Protein AF-A0A1V9F2X3-F1 (afdb_monomer)

Sequence (283 aa):
MKTINHPGWCCEPLRLTPGETQNLHSVLEDFFQTYTLQDVRETLWQWVTKAVLSSNSHPNDDHERNNNLYLYEKLVALVEAAWIMRQGIGQSTKQESQKPVKPINALAAAVLKIPFTKPPRLIERTTSAPIEVIKEVFDQLTLCDLTEDLLPNWLQVALINTQSPYSNGNGRKVLCEFYELLITYVSKLYIMEKSQQFANPSSLFTDFFQQCPIDYVRRELADFLEAGVGYNGAYPNGFTPWQAWMTYNHVLCLIEASYQLYSNQHMQAVTIRLYSPKKHDFV

pLDDT: mean 86.27, std 16.01, range [34.22, 98.56]

Foldseek 3Di:
DDDPPDVPPPDDDPPDDPVCVVPVLVVLVVVCVVPPLVRVLVVLVVVLCCQLPVPPPPPPPVVSNVVSVVVSVVVNVVNVVSVVVNVVVPPPDDDDDDDDDDDPPPPPPPPPPPDPDDPDDLLNCLQPPLLVSLVVLCVVDPLCCLQVPLLVLLLVLLQPQCPAPLVDPVSNVVLVVLSVLLNVLNVVSVVCSVVVVLVPCAVSLVVSCVVAPPVNVVVSLVSSLCSRLVRPDDRPPPDYNVSSVVSSSSSSSNSSSSVSSNVVVVVVVVVCVVPVPDPPPPD

Nearest PDB structures (foldseek):
  4twv-assembly1_A  TM=3.853E-01  e=4.109E+00  Equus caballus
  8j9i-assembly1_E6  TM=2.208E-01  e=3.424E+00  Euglena gracilis
  6ch2-assembly2_E  TM=1.980E-01  e=1.980E+00  Salmonella enterica subsp. enterica serovar Typhimurium str. LT2

Secondary structure (DSSP, 8-state):
------TTTTSS-SS--HHHHH-HHHHHHHHHHHS-HHHHHHHHHHHHHHHHH-TTS-TT-HHHHHHHHHHHHHHHHHHHHHHHHHHHTTSS--PPP--------SSTT-------PPPPPHHHHTTT-HHHHHHHHHHHS-HHIIIIIIHHHHHHHHHH-TTSTT-SHHHHHHHHHHHHHHHHHHHHHHHHHHTT-TTS-HHHHHHHHHHS-HHHHHHHHHHHHHHHHS--SPPGGG--HHHHHHHHHHHHHHHHHHHHHHHHHHHHHHHHHHHS-------

Organism: NCBI:txid354355

Solvent-accessible surface area (backbone atoms only — not comparable to full-atom values): 16903 Å² total; per-residue (Å²): 133,86,79,86,85,57,93,73,66,86,82,57,77,87,85,58,49,78,68,42,69,76,36,56,63,61,53,52,50,55,51,55,72,75,38,49,75,65,55,51,50,51,50,52,48,55,49,43,50,47,64,64,65,40,85,80,52,68,98,78,51,64,64,60,42,50,51,46,52,54,50,48,54,54,50,52,53,49,53,52,50,51,54,52,55,61,58,63,70,73,69,84,78,75,88,75,85,91,72,98,72,77,89,84,83,76,74,86,79,68,74,72,80,73,71,93,70,78,80,82,53,64,66,75,34,16,81,83,40,23,70,59,40,45,51,53,46,53,74,76,42,50,68,61,53,45,66,73,45,50,50,53,47,39,51,52,42,23,66,68,19,74,86,22,86,32,51,49,78,66,36,41,51,53,50,52,56,49,48,57,52,48,56,55,47,54,53,51,51,50,54,37,57,77,67,66,46,76,87,70,48,58,63,69,45,48,60,48,47,72,76,44,42,67,74,53,51,55,48,52,52,48,48,48,39,48,11,28,52,71,45,9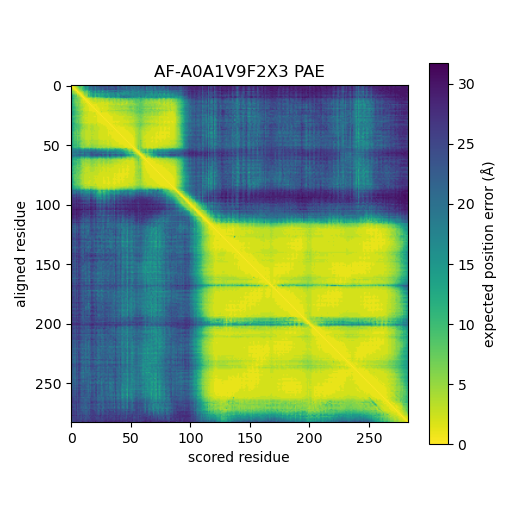0,69,88,58,62,95,78,51,48,48,64,53,33,53,51,54,45,53,49,52,50,34,44,52,48,10,49,48,44,55,45,51,54,52,54,54,50,55,53,50,52,64,74,68,53,74,78,79,76,82,83,126

Radius of gyration: 27.59 Å; Cα contacts (8 Å, |Δi|>4): 177; chains: 1; bounding box: 76×61×81 Å

Structure (mmCIF, N/CA/C/O backbone):
data_AF-A0A1V9F2X3-F1
#
_entry.id   AF-A0A1V9F2X3-F1
#
loop_
_atom_site.group_PDB
_atom_site.id
_atom_site.type_symbol
_atom_site.label_atom_id
_atom_site.label_alt_id
_atom_site.label_comp_id
_atom_site.label_asym_id
_atom_site.label_entity_id
_atom_site.label_seq_id
_atom_site.pdbx_PDB_ins_code
_atom_site.Cartn_x
_atom_site.Cartn_y
_atom_site.Cartn_z
_atom_site.occupanc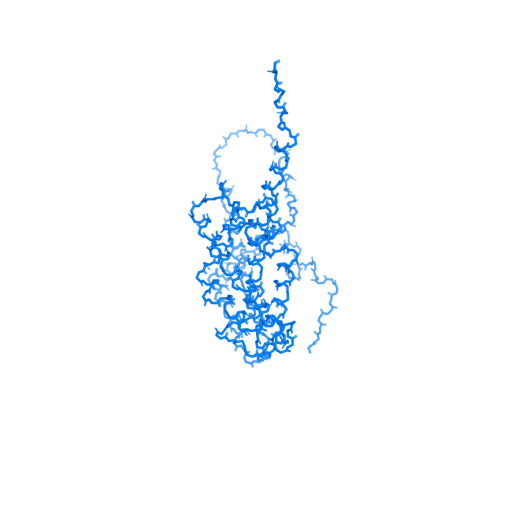y
_atom_site.B_iso_or_equiv
_atom_site.auth_seq_id
_atom_site.auth_comp_id
_atom_site.auth_asym_id
_atom_site.auth_atom_id
_atom_site.pdbx_PDB_model_num
ATOM 1 N N . MET A 1 1 ? 19.075 -32.239 11.152 1.00 36.09 1 MET A N 1
ATOM 2 C CA . MET A 1 1 ? 18.187 -31.583 12.135 1.00 36.09 1 MET A CA 1
ATOM 3 C C . MET A 1 1 ? 16.877 -32.364 12.135 1.00 36.09 1 MET A C 1
ATOM 5 O O . MET A 1 1 ? 16.270 -32.466 11.079 1.00 36.09 1 MET A O 1
ATOM 9 N N . LYS A 1 2 ? 16.514 -33.054 13.226 1.00 34.22 2 LYS A N 1
ATOM 10 C CA . LYS A 1 2 ? 15.247 -33.807 13.290 1.00 34.22 2 LYS A CA 1
ATOM 11 C C . LYS A 1 2 ? 14.107 -32.790 13.370 1.00 34.22 2 LYS A C 1
ATOM 13 O O . LYS A 1 2 ? 14.078 -32.009 14.316 1.00 34.22 2 LYS A O 1
ATOM 18 N N . THR A 1 3 ? 13.210 -32.777 12.391 1.00 37.94 3 THR A N 1
ATOM 19 C CA . THR A 1 3 ? 11.959 -32.022 12.476 1.00 37.94 3 THR A CA 1
ATOM 20 C C . THR A 1 3 ? 11.133 -32.608 13.616 1.00 37.94 3 THR A C 1
ATOM 22 O O . THR A 1 3 ? 10.863 -33.810 13.656 1.00 37.94 3 THR A O 1
ATOM 25 N N . ILE A 1 4 ? 10.798 -31.780 14.603 1.00 47.91 4 ILE A N 1
ATOM 26 C CA . ILE A 1 4 ? 9.978 -32.206 15.733 1.00 47.91 4 ILE A CA 1
ATOM 27 C C . ILE A 1 4 ? 8.520 -32.228 15.263 1.00 47.91 4 ILE A C 1
ATOM 29 O O . ILE A 1 4 ? 7.778 -31.269 15.440 1.00 47.91 4 ILE A O 1
ATOM 33 N N . ASN A 1 5 ? 8.115 -33.322 14.618 1.00 47.00 5 ASN A N 1
ATOM 34 C CA . ASN A 1 5 ? 6.725 -33.570 14.237 1.00 47.00 5 ASN A CA 1
ATOM 35 C C . ASN A 1 5 ? 5.970 -34.193 15.425 1.00 47.00 5 ASN A C 1
ATOM 37 O O . ASN A 1 5 ? 5.694 -35.392 15.423 1.00 47.00 5 ASN A O 1
ATOM 41 N N . HIS A 1 6 ? 5.658 -33.397 16.455 1.00 57.16 6 HIS A N 1
ATOM 42 C CA . HIS A 1 6 ? 4.740 -33.805 17.525 1.00 57.16 6 HIS A CA 1
ATOM 43 C C . HIS A 1 6 ? 3.362 -33.149 17.324 1.00 57.16 6 HIS A C 1
ATOM 45 O O . HIS A 1 6 ? 3.206 -31.964 17.616 1.00 57.16 6 HIS A O 1
ATOM 51 N N . PRO A 1 7 ? 2.341 -33.897 16.861 1.00 55.19 7 PRO A N 1
ATOM 52 C CA . PRO A 1 7 ? 1.041 -33.336 16.474 1.00 55.19 7 PRO A CA 1
ATOM 53 C C . PRO A 1 7 ? 0.221 -32.739 17.635 1.00 55.19 7 PRO A C 1
ATOM 55 O O . PRO A 1 7 ? -0.757 -32.046 17.383 1.00 55.19 7 PRO A O 1
ATOM 58 N N . GLY A 1 8 ? 0.610 -32.972 18.895 1.00 57.47 8 GLY A N 1
ATOM 59 C CA . GLY A 1 8 ? -0.060 -32.413 20.079 1.00 57.47 8 GLY A CA 1
ATOM 60 C C . GLY A 1 8 ? 0.564 -31.131 20.645 1.00 57.47 8 GLY A C 1
ATOM 61 O O . GLY A 1 8 ? -0.006 -30.532 21.547 1.00 57.47 8 GLY A O 1
ATOM 62 N N . TRP A 1 9 ? 1.727 -30.689 20.153 1.00 61.44 9 TRP A N 1
ATOM 63 C CA . TRP A 1 9 ? 2.461 -29.557 20.752 1.00 61.44 9 TRP A CA 1
ATOM 64 C C . TRP A 1 9 ? 1.943 -28.179 20.336 1.00 61.44 9 TRP A C 1
ATOM 66 O O . TRP A 1 9 ? 2.407 -27.163 20.844 1.00 61.44 9 TRP A O 1
ATOM 76 N N . CYS A 1 10 ? 0.989 -28.122 19.411 1.00 57.00 10 CYS A N 1
ATOM 77 C CA . CYS A 1 10 ? 0.540 -26.863 18.830 1.00 57.00 10 CYS A CA 1
ATOM 78 C C . CYS A 1 10 ? -0.440 -26.084 19.722 1.00 57.00 10 CYS A C 1
ATOM 80 O O . CYS A 1 10 ? -0.734 -24.933 19.406 1.00 57.00 10 CYS A O 1
ATOM 82 N N . CYS A 1 11 ? -0.982 -26.689 20.788 1.00 65.38 11 CYS A N 1
ATOM 83 C CA . CYS A 1 11 ? -2.151 -26.128 21.476 1.00 65.38 11 CYS A CA 1
ATOM 84 C C . CYS A 1 11 ? -2.095 -26.123 23.012 1.00 65.38 11 CYS A C 1
ATOM 86 O O . CYS A 1 11 ? -3.015 -25.577 23.617 1.00 65.38 11 CYS A O 1
ATOM 88 N N . GLU A 1 12 ? -1.057 -26.672 23.653 1.00 77.38 12 GLU A N 1
ATOM 89 C CA . GLU A 1 12 ? -0.979 -26.748 25.121 1.00 77.38 12 GLU A CA 1
ATOM 90 C C . GLU A 1 12 ? 0.345 -26.186 25.678 1.00 77.38 12 GLU A C 1
ATOM 92 O O . GLU A 1 12 ? 1.397 -26.352 25.050 1.00 77.38 12 GLU A O 1
ATOM 97 N N . PRO A 1 13 ? 0.330 -25.522 26.855 1.00 78.88 13 PRO A N 1
ATOM 98 C CA . PRO A 1 13 ? 1.547 -25.080 27.529 1.00 78.88 13 PRO A CA 1
ATOM 99 C C . PRO A 1 13 ? 2.455 -26.269 27.864 1.00 78.88 13 PRO A C 1
ATOM 101 O O . PRO A 1 13 ? 2.094 -27.139 28.646 1.00 78.88 13 PRO A O 1
ATOM 104 N N . LEU A 1 14 ? 3.665 -26.292 27.301 1.00 84.12 14 LEU A N 1
ATOM 105 C CA . LEU A 1 14 ? 4.591 -27.419 27.487 1.00 84.12 14 LEU A CA 1
ATOM 106 C C . LEU A 1 14 ? 5.355 -27.380 28.817 1.00 84.12 14 LEU A C 1
ATOM 108 O O . LEU A 1 14 ? 5.816 -28.414 29.292 1.00 84.12 14 LEU A O 1
ATOM 112 N N . ARG A 1 15 ? 5.569 -26.183 29.376 1.00 86.06 15 ARG A N 1
ATOM 113 C CA . ARG A 1 15 ? 6.451 -25.970 30.539 1.00 86.06 15 ARG A CA 1
ATOM 114 C C . ARG A 1 15 ? 5.720 -25.601 31.821 1.00 86.06 15 ARG A C 1
ATOM 116 O O . ARG A 1 15 ? 6.348 -25.618 32.869 1.00 86.06 15 ARG A O 1
ATOM 123 N N . LEU A 1 16 ? 4.435 -25.264 31.732 1.00 87.94 16 LEU A N 1
ATOM 124 C CA . LEU A 1 16 ? 3.650 -24.907 32.905 1.00 87.94 16 LEU A CA 1
ATOM 125 C C . LEU A 1 16 ? 3.063 -26.167 33.524 1.00 87.94 16 LEU A C 1
ATOM 127 O O . LEU A 1 16 ? 2.452 -26.992 32.846 1.00 87.94 16 LEU A O 1
ATOM 131 N N . THR A 1 17 ? 3.224 -26.299 34.830 1.00 90.31 17 THR A N 1
ATOM 132 C CA . THR A 1 17 ? 2.536 -27.314 35.617 1.00 90.31 17 THR A CA 1
ATOM 133 C C . THR A 1 17 ? 1.031 -27.010 35.692 1.00 90.31 17 THR A C 1
ATOM 135 O O . THR A 1 17 ? 0.595 -25.867 35.490 1.00 90.31 17 THR A O 1
ATOM 138 N N . PRO A 1 18 ? 0.188 -28.003 36.034 1.00 89.19 18 PRO A N 1
ATOM 139 C CA . PRO A 1 18 ? -1.240 -27.765 36.240 1.00 89.19 18 PRO A CA 1
ATOM 140 C C . PRO A 1 18 ? -1.534 -26.690 37.300 1.00 89.19 18 PRO A C 1
ATOM 142 O O . PRO A 1 18 ? -2.483 -25.926 37.144 1.00 89.19 18 PRO A O 1
ATOM 145 N N . GLY A 1 19 ? -0.706 -26.592 38.349 1.00 88.81 19 GLY A N 1
ATOM 146 C CA . GLY A 1 19 ? -0.832 -25.556 39.382 1.00 88.81 19 GLY A CA 1
ATOM 147 C C . GLY A 1 19 ? -0.512 -24.153 38.860 1.00 88.81 19 GLY A C 1
ATOM 148 O O . GLY A 1 19 ? -1.253 -23.211 39.122 1.00 88.81 19 GLY A O 1
ATOM 149 N N . GLU A 1 20 ? 0.537 -24.017 38.051 1.00 88.50 20 GLU A N 1
ATOM 150 C CA . GLU A 1 20 ? 0.908 -22.750 37.403 1.00 88.50 20 GLU A CA 1
ATOM 151 C C . GLU A 1 20 ? -0.118 -22.304 36.360 1.00 88.50 20 GLU A C 1
ATOM 153 O O . GLU A 1 20 ? -0.387 -21.116 36.216 1.00 88.50 20 GLU A O 1
ATOM 158 N N . THR A 1 21 ? -0.760 -23.253 35.678 1.00 87.94 21 THR A N 1
ATOM 159 C CA . THR A 1 21 ? -1.851 -22.957 34.737 1.00 87.94 21 THR A CA 1
ATOM 160 C C . THR A 1 21 ? -3.073 -22.372 35.458 1.00 87.94 21 THR A C 1
ATOM 162 O O . THR A 1 21 ? -3.793 -21.551 34.893 1.00 87.94 21 THR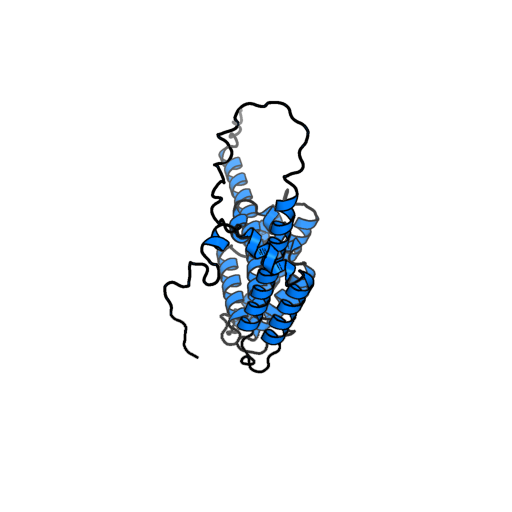 A O 1
ATOM 165 N N . GLN A 1 22 ? -3.296 -22.754 36.721 1.00 90.31 22 GLN A N 1
ATOM 166 C CA . GLN A 1 22 ? -4.345 -22.186 37.576 1.00 90.31 22 GLN A CA 1
ATOM 167 C C . GLN A 1 22 ? -3.938 -20.849 38.213 1.00 90.31 22 GLN A C 1
ATOM 169 O O . GLN A 1 22 ? -4.809 -20.058 38.572 1.00 90.31 22 GLN A O 1
ATOM 174 N N . ASN A 1 23 ? -2.635 -20.580 38.334 1.00 88.56 23 ASN A N 1
ATOM 175 C CA . ASN A 1 23 ? -2.094 -19.356 38.915 1.00 88.56 23 ASN A CA 1
ATOM 176 C C . ASN A 1 23 ? -0.987 -18.755 38.034 1.00 88.56 23 ASN A C 1
ATOM 178 O O . ASN A 1 23 ? 0.189 -18.741 38.391 1.00 88.56 23 ASN A O 1
ATOM 182 N N . LEU A 1 24 ? -1.373 -18.204 36.881 1.00 91.25 24 LEU A N 1
ATOM 183 C CA . LEU A 1 24 ? -0.426 -17.566 35.957 1.00 91.25 24 LEU A CA 1
ATOM 184 C C . LEU A 1 24 ? 0.328 -16.393 36.605 1.00 91.25 24 LEU A C 1
ATOM 186 O O . LEU A 1 24 ? 1.451 -16.090 36.212 1.00 91.25 24 LEU A O 1
ATOM 190 N N . HIS A 1 25 ? -0.258 -15.752 37.622 1.00 90.12 25 HIS A N 1
ATOM 191 C CA . HIS A 1 25 ? 0.389 -14.655 38.336 1.00 90.12 25 HIS A CA 1
ATOM 192 C C . HIS A 1 25 ? 1.668 -15.107 39.044 1.00 90.12 25 HIS A C 1
ATOM 194 O O . HIS A 1 25 ? 2.668 -14.402 38.966 1.00 90.12 25 HIS A O 1
ATOM 200 N N . SER A 1 26 ? 1.676 -16.273 39.705 1.00 91.31 26 SER A N 1
ATOM 201 C CA . SER A 1 26 ? 2.897 -16.746 40.371 1.00 91.31 26 SER A CA 1
ATOM 202 C C . SER A 1 26 ? 4.028 -17.013 39.381 1.00 91.31 26 SER A C 1
ATOM 204 O O . SER A 1 26 ? 5.180 -16.783 39.722 1.00 91.31 26 SER A O 1
ATOM 206 N N . VAL A 1 27 ? 3.703 -17.423 38.150 1.00 94.12 27 VAL A N 1
ATOM 207 C CA . VAL A 1 27 ? 4.688 -17.608 37.070 1.00 94.12 27 VAL A CA 1
ATOM 208 C C . VAL A 1 27 ? 5.290 -16.270 36.643 1.00 94.12 27 VAL A C 1
ATOM 210 O O . VAL A 1 27 ? 6.501 -16.159 36.474 1.00 94.12 27 VAL A O 1
ATOM 213 N N . LEU A 1 28 ? 4.455 -15.239 36.475 1.00 94.19 28 LEU A N 1
ATOM 214 C CA . LEU A 1 28 ? 4.931 -13.897 36.131 1.00 94.19 28 LEU A CA 1
ATOM 215 C C . LEU A 1 28 ? 5.754 -13.277 37.266 1.00 94.19 28 LEU A C 1
ATOM 217 O O . LEU A 1 28 ? 6.756 -12.618 36.999 1.00 94.19 28 LEU A O 1
ATOM 221 N N . GLU A 1 29 ? 5.345 -13.491 38.517 1.00 93.12 29 GLU A N 1
ATOM 222 C CA . GLU A 1 29 ? 6.069 -13.013 39.695 1.00 93.12 29 GLU A CA 1
ATOM 223 C C . GLU A 1 29 ? 7.454 -13.655 39.785 1.00 93.12 29 GLU A C 1
ATOM 225 O O . GLU A 1 29 ? 8.442 -12.933 39.873 1.00 93.12 29 GLU A O 1
ATOM 230 N N . ASP A 1 30 ? 7.532 -14.983 39.668 1.00 94.06 30 ASP A N 1
ATOM 231 C CA . ASP A 1 30 ? 8.790 -15.737 39.672 1.00 94.06 30 ASP A CA 1
ATOM 232 C C . ASP A 1 30 ? 9.722 -15.304 38.525 1.00 94.06 30 ASP A C 1
ATOM 234 O O . ASP A 1 30 ? 10.897 -14.978 38.734 1.00 94.06 30 ASP A O 1
ATOM 238 N N . PHE A 1 31 ? 9.174 -15.182 37.310 1.00 95.25 31 PHE A N 1
ATOM 239 C CA . PHE A 1 31 ? 9.928 -14.740 36.139 1.00 95.25 31 PHE A CA 1
ATOM 240 C C . PHE A 1 31 ? 10.514 -13.335 36.328 1.00 95.25 31 PHE A C 1
ATOM 242 O O . PHE A 1 31 ? 11.716 -13.139 36.146 1.00 95.25 31 PHE A O 1
ATOM 249 N N . PHE A 1 32 ? 9.691 -12.358 36.727 1.00 94.38 32 PHE A N 1
ATOM 250 C CA . PHE A 1 32 ? 10.137 -10.972 36.891 1.00 94.38 32 PHE A CA 1
ATOM 251 C C . PHE A 1 32 ? 10.793 -10.672 38.252 1.00 94.38 32 PHE A C 1
ATOM 253 O O . PHE A 1 32 ? 11.207 -9.534 38.498 1.00 94.38 32 PHE A O 1
ATOM 260 N N . GLN A 1 33 ? 10.866 -11.650 39.155 1.00 94.19 33 GLN A N 1
ATOM 261 C CA . GLN A 1 33 ? 11.765 -11.638 40.308 1.00 94.19 33 GLN A CA 1
ATOM 262 C C . GLN A 1 33 ? 13.180 -12.056 39.890 1.00 94.19 33 GLN A C 1
ATOM 264 O O . GLN A 1 33 ? 14.157 -11.532 40.423 1.00 94.19 33 GLN A O 1
ATOM 269 N N . THR A 1 34 ? 13.281 -12.964 38.917 1.00 94.50 34 THR A N 1
ATOM 270 C CA . THR A 1 34 ? 14.554 -13.463 38.383 1.00 94.50 34 THR A CA 1
ATOM 271 C C . THR A 1 34 ? 15.156 -12.521 37.337 1.00 94.50 34 THR A C 1
ATOM 273 O O . THR A 1 34 ? 16.367 -12.312 37.329 1.00 94.50 34 THR A O 1
ATOM 276 N N . TYR A 1 35 ? 14.326 -11.927 36.475 1.00 93.44 35 TYR A N 1
ATOM 277 C CA . TYR A 1 35 ? 14.759 -11.035 35.398 1.00 93.44 35 TYR A CA 1
ATOM 278 C C . TYR A 1 35 ? 14.036 -9.693 35.473 1.00 93.44 35 TYR A C 1
ATOM 280 O O . TYR A 1 35 ? 12.805 -9.638 35.483 1.00 93.44 35 TYR A O 1
ATOM 288 N N . THR A 1 36 ? 14.774 -8.582 35.460 1.00 94.62 36 THR A N 1
ATOM 289 C CA . THR A 1 36 ? 14.124 -7.277 35.306 1.00 94.62 36 THR A CA 1
ATOM 290 C C . THR A 1 36 ? 13.611 -7.108 33.875 1.00 94.62 36 THR A C 1
ATOM 292 O O . THR A 1 36 ? 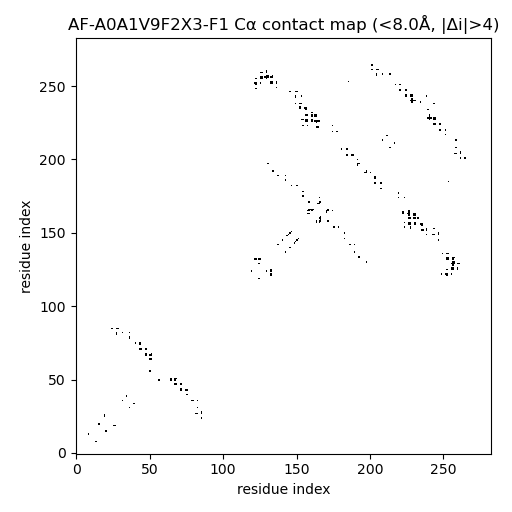14.106 -7.736 32.938 1.00 94.62 36 THR A O 1
ATOM 295 N N . LEU A 1 37 ? 12.633 -6.218 33.666 1.00 93.38 37 LEU A N 1
ATOM 296 C CA . LEU A 1 37 ? 12.145 -5.910 32.314 1.00 93.38 37 LEU A CA 1
ATOM 297 C C . LEU A 1 37 ? 13.287 -5.455 31.384 1.00 93.38 37 LEU A C 1
ATOM 299 O O . LEU A 1 37 ? 13.291 -5.787 30.200 1.00 93.38 37 LEU A O 1
ATOM 303 N N . GLN A 1 38 ? 14.268 -4.733 31.932 1.00 94.88 38 GLN A N 1
ATOM 304 C CA . GLN A 1 38 ? 15.446 -4.291 31.192 1.00 94.88 38 GLN A CA 1
ATOM 305 C C . GLN A 1 38 ? 16.329 -5.472 30.768 1.00 94.88 38 GLN A C 1
ATOM 307 O O . GLN A 1 38 ? 16.729 -5.530 29.608 1.00 94.88 38 GLN A O 1
ATOM 312 N N . ASP A 1 39 ? 16.575 -6.435 31.663 1.00 93.81 39 ASP A N 1
ATOM 313 C CA . ASP A 1 39 ? 17.393 -7.620 31.360 1.00 93.81 39 ASP A CA 1
ATOM 314 C C . ASP A 1 39 ? 16.770 -8.466 30.247 1.00 93.81 39 ASP A C 1
ATOM 316 O O . ASP A 1 39 ? 17.471 -8.964 29.362 1.00 93.81 39 ASP A O 1
ATOM 320 N N . VAL A 1 40 ? 15.440 -8.610 30.257 1.00 95.12 40 VAL A N 1
ATOM 321 C CA . VAL A 1 40 ? 14.723 -9.366 29.222 1.00 95.12 40 VAL A CA 1
ATOM 322 C C . VAL A 1 40 ? 14.808 -8.657 27.871 1.00 95.12 40 VAL A C 1
ATOM 324 O O . VAL A 1 40 ? 15.084 -9.315 26.868 1.00 95.12 40 VAL A O 1
ATOM 327 N N . ARG A 1 41 ? 14.633 -7.328 27.826 1.00 93.81 41 ARG A N 1
ATOM 328 C CA . ARG A 1 41 ? 14.794 -6.541 26.588 1.00 93.81 41 ARG A CA 1
ATOM 329 C C . ARG A 1 41 ? 16.204 -6.672 26.020 1.00 93.81 41 ARG A C 1
ATOM 331 O O . ARG A 1 41 ? 16.347 -6.964 24.837 1.00 93.81 41 ARG A O 1
ATOM 338 N N . GLU A 1 42 ? 17.225 -6.523 26.862 1.00 93.56 42 GLU A N 1
ATOM 339 C CA . GLU A 1 42 ? 18.627 -6.676 26.460 1.00 93.56 42 GLU A CA 1
ATOM 340 C C . GLU A 1 42 ? 18.900 -8.092 25.934 1.00 93.56 42 GLU A C 1
ATOM 342 O O . GLU A 1 42 ? 19.510 -8.268 24.882 1.00 93.56 42 GLU A O 1
ATOM 347 N N . THR A 1 43 ? 18.372 -9.118 26.605 1.00 95.56 43 THR A N 1
ATOM 348 C CA . THR A 1 43 ? 18.522 -10.515 26.173 1.00 95.56 43 THR A CA 1
ATOM 349 C C . THR A 1 43 ? 17.856 -10.769 24.816 1.00 95.56 43 THR A C 1
ATOM 351 O O . THR A 1 43 ? 18.463 -11.387 23.937 1.00 95.56 43 THR A O 1
ATOM 354 N N . LEU A 1 44 ? 16.626 -10.282 24.612 1.00 95.25 44 LEU A N 1
ATOM 355 C CA . LEU A 1 44 ? 15.919 -10.393 23.332 1.00 95.25 44 LEU A CA 1
ATOM 356 C C . LEU A 1 44 ? 16.645 -9.624 22.220 1.00 95.25 44 LEU A C 1
ATOM 358 O O . LEU A 1 44 ? 16.752 -10.127 21.100 1.00 95.25 44 LEU A O 1
ATOM 362 N N . TRP A 1 45 ? 17.191 -8.447 22.534 1.00 94.12 45 TRP A N 1
ATOM 363 C CA . TRP A 1 45 ? 17.977 -7.648 21.598 1.00 94.12 45 TRP A CA 1
ATOM 364 C C . TRP A 1 45 ? 19.266 -8.362 21.179 1.00 94.12 45 TRP A C 1
ATOM 366 O O . TRP A 1 45 ? 19.571 -8.473 19.989 1.00 94.12 45 TRP A O 1
ATOM 376 N N . GLN A 1 46 ? 20.007 -8.921 22.136 1.00 93.06 46 GLN A N 1
ATOM 377 C CA . GLN A 1 46 ? 21.201 -9.715 21.849 1.00 93.06 46 GLN A CA 1
ATOM 378 C C . GLN A 1 46 ? 20.871 -10.955 21.014 1.00 93.06 46 GLN A C 1
ATOM 380 O O . GLN A 1 46 ? 21.650 -11.330 20.135 1.00 93.06 46 GLN A O 1
ATOM 385 N N . TRP A 1 47 ? 19.721 -11.586 21.266 1.00 94.44 47 TRP A N 1
ATOM 386 C CA . TRP A 1 47 ? 19.253 -12.725 20.484 1.00 94.44 47 TRP A CA 1
ATOM 387 C C . TRP A 1 47 ? 18.956 -12.339 19.032 1.00 94.44 47 TRP A C 1
ATOM 389 O O . TRP A 1 47 ? 19.529 -12.952 18.129 1.00 94.44 47 TRP A O 1
ATOM 399 N N . VAL A 1 48 ? 18.145 -11.302 18.790 1.00 93.75 48 VAL A N 1
ATOM 400 C CA . VAL A 1 48 ? 17.814 -10.878 17.417 1.00 93.75 48 VAL A CA 1
ATOM 401 C C . VAL A 1 48 ? 19.042 -10.344 16.685 1.00 93.75 48 VAL A C 1
ATOM 403 O O . VAL A 1 48 ? 19.247 -10.672 15.521 1.00 93.75 48 VAL A O 1
ATOM 406 N N . THR A 1 49 ? 19.925 -9.623 17.378 1.00 89.75 49 THR A N 1
ATOM 407 C CA . THR A 1 49 ? 21.192 -9.144 16.813 1.00 89.75 49 THR A CA 1
ATOM 408 C C . THR A 1 49 ? 22.045 -10.315 16.340 1.00 89.75 49 THR A C 1
ATOM 410 O O . THR A 1 49 ? 22.535 -10.306 15.216 1.00 89.75 49 THR A O 1
ATOM 413 N N . LYS A 1 50 ? 22.184 -11.372 17.149 1.00 89.81 50 LYS A N 1
ATOM 414 C CA . LYS A 1 50 ? 22.902 -12.584 16.732 1.00 89.81 50 LYS A CA 1
ATOM 415 C C . LYS A 1 50 ? 22.195 -13.302 15.588 1.00 89.81 50 LYS A C 1
ATOM 417 O O . LYS A 1 50 ? 22.875 -13.721 14.662 1.00 89.81 50 LYS A O 1
ATOM 422 N N . ALA A 1 51 ? 20.870 -13.434 15.626 1.00 87.06 51 ALA A N 1
ATOM 423 C CA . ALA A 1 51 ? 20.113 -14.080 14.556 1.00 87.06 51 ALA A CA 1
ATOM 424 C C . ALA A 1 51 ? 20.311 -13.352 13.214 1.00 87.06 51 ALA A C 1
ATOM 426 O O . ALA A 1 51 ? 20.649 -13.984 12.218 1.00 87.06 51 ALA A O 1
ATOM 427 N N . VAL A 1 52 ? 20.205 -12.021 13.215 1.00 85.44 52 VAL A N 1
ATOM 428 C CA . VAL A 1 52 ? 20.307 -11.172 12.018 1.00 85.44 52 VAL A CA 1
ATOM 429 C C . VAL A 1 52 ? 21.749 -10.995 11.529 1.00 85.44 52 VAL A C 1
ATOM 431 O O . VAL A 1 52 ? 21.954 -10.855 10.325 1.00 85.44 52 VAL A O 1
ATOM 434 N N . LEU A 1 53 ? 22.743 -10.985 12.429 1.00 81.50 53 LEU A N 1
ATOM 435 C CA . LEU A 1 53 ? 24.162 -10.797 12.083 1.00 81.50 53 LEU A CA 1
ATOM 436 C C . LEU A 1 53 ? 24.941 -12.105 11.906 1.00 81.50 53 LEU A C 1
ATOM 438 O O . LEU A 1 53 ? 26.089 -12.068 11.460 1.00 81.50 53 LEU A O 1
ATOM 442 N N . SER A 1 54 ? 24.378 -13.258 12.275 1.00 79.62 54 SER A N 1
ATOM 443 C CA . SER A 1 54 ? 25.089 -14.529 12.143 1.00 79.62 54 SER A CA 1
ATOM 444 C C . SER A 1 54 ? 25.350 -14.851 10.671 1.00 79.62 54 SER A C 1
ATOM 446 O O . SER A 1 54 ? 24.449 -15.202 9.914 1.00 79.62 54 SER A O 1
ATOM 448 N N . SER A 1 55 ? 26.626 -14.799 10.285 1.00 56.75 55 SER A 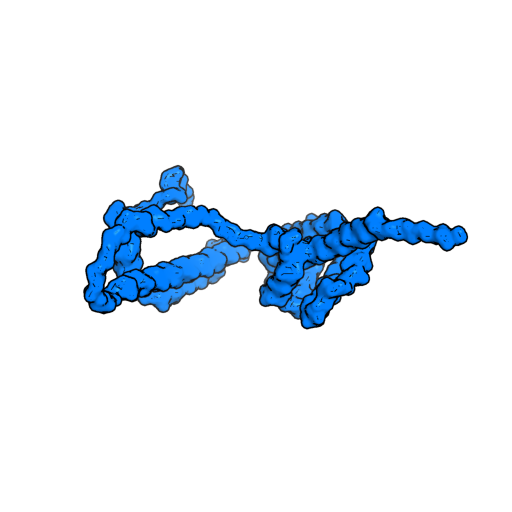N 1
ATOM 449 C CA . SER A 1 55 ? 27.138 -15.090 8.935 1.00 56.75 55 SER A CA 1
ATOM 450 C C . SER A 1 55 ? 26.907 -16.536 8.461 1.00 56.75 55 SER A C 1
ATOM 452 O O . SER A 1 55 ? 27.315 -16.893 7.362 1.00 56.75 55 SER A O 1
ATOM 454 N N . ASN A 1 56 ? 26.292 -17.368 9.309 1.00 61.47 56 ASN A N 1
ATOM 455 C CA . ASN A 1 56 ? 25.968 -18.771 9.050 1.00 61.47 56 ASN A CA 1
ATOM 456 C C . ASN A 1 56 ? 24.500 -18.981 8.639 1.00 61.47 56 ASN A C 1
ATOM 458 O O . ASN A 1 56 ? 24.156 -20.074 8.189 1.00 61.47 56 ASN A O 1
ATOM 462 N N . SER A 1 57 ? 23.637 -17.969 8.799 1.00 54.94 57 SER A N 1
ATOM 463 C CA . SER A 1 57 ? 22.379 -17.920 8.049 1.00 54.94 57 SER A CA 1
ATOM 464 C C . SER A 1 57 ? 22.754 -17.751 6.579 1.00 54.94 57 SER A C 1
ATOM 466 O O . SER A 1 57 ? 23.725 -17.057 6.267 1.00 54.94 57 SER A O 1
ATOM 468 N N . HIS A 1 58 ? 22.099 -18.479 5.674 1.00 55.25 58 HIS A N 1
ATOM 469 C CA . HIS A 1 58 ? 22.460 -18.397 4.261 1.00 55.25 58 HIS A CA 1
ATOM 470 C C . HIS A 1 58 ? 22.428 -16.916 3.854 1.00 55.25 58 HIS A C 1
ATOM 472 O O . HIS A 1 58 ? 21.420 -16.267 4.128 1.00 55.25 58 HIS A O 1
ATOM 478 N N . PRO A 1 59 ? 23.488 -16.370 3.228 1.00 53.53 59 PRO A N 1
ATOM 479 C CA . PRO A 1 59 ? 23.650 -14.927 3.010 1.00 53.53 59 PRO A CA 1
ATOM 480 C C . PRO A 1 59 ? 22.563 -14.262 2.140 1.00 53.53 59 PRO A C 1
ATOM 482 O O . PRO A 1 59 ? 22.684 -13.083 1.837 1.00 53.53 59 PRO A O 1
ATOM 485 N N . ASN A 1 60 ? 21.508 -14.993 1.766 1.00 55.62 60 ASN A N 1
ATOM 486 C CA . ASN A 1 60 ? 20.428 -14.577 0.880 1.00 55.62 60 ASN A CA 1
ATOM 487 C C . ASN A 1 60 ? 19.009 -14.725 1.466 1.00 55.62 60 ASN A C 1
ATOM 489 O O . ASN A 1 60 ? 18.060 -14.481 0.726 1.00 55.62 60 ASN A O 1
ATOM 493 N N . ASP A 1 61 ? 18.808 -15.129 2.728 1.00 71.81 61 ASP A N 1
ATOM 494 C CA . ASP A 1 61 ? 17.440 -15.214 3.278 1.00 71.81 61 ASP A CA 1
ATOM 495 C C . ASP A 1 61 ? 17.036 -13.938 4.039 1.00 71.81 61 ASP A C 1
ATOM 497 O O . ASP A 1 61 ? 16.904 -13.899 5.265 1.00 71.81 61 ASP A O 1
ATOM 501 N N . ASP A 1 62 ? 16.835 -12.851 3.288 1.00 73.81 62 ASP A N 1
ATOM 502 C CA . ASP A 1 62 ? 16.299 -11.593 3.826 1.00 73.81 62 ASP A CA 1
ATOM 503 C C . ASP A 1 62 ? 14.903 -11.773 4.451 1.00 73.81 62 ASP A C 1
ATOM 505 O O . ASP A 1 62 ? 14.517 -11.035 5.362 1.00 73.81 62 ASP A O 1
ATOM 509 N N . HIS A 1 63 ? 14.153 -12.790 4.020 1.00 73.94 63 HIS A N 1
ATOM 510 C CA . HIS A 1 63 ? 12.856 -13.125 4.592 1.00 73.94 63 HIS A CA 1
ATOM 511 C C . HIS A 1 63 ? 12.999 -13.717 6.006 1.00 73.94 63 HIS A C 1
ATOM 513 O O . HIS A 1 63 ? 12.260 -13.323 6.910 1.00 73.94 63 HIS A O 1
ATOM 519 N N . GLU A 1 64 ? 13.978 -14.592 6.248 1.00 78.38 64 GLU A N 1
ATOM 520 C CA . GLU A 1 64 ? 14.299 -15.095 7.590 1.00 78.38 64 GLU A CA 1
ATOM 521 C C . GLU A 1 64 ? 14.729 -13.958 8.532 1.00 78.38 64 GLU A C 1
ATOM 523 O O . GLU A 1 64 ? 14.268 -13.884 9.675 1.00 78.38 64 GLU A O 1
ATOM 528 N N . ARG A 1 65 ? 15.537 -13.008 8.046 1.00 82.19 65 ARG A N 1
ATOM 529 C CA . ARG A 1 65 ? 15.962 -11.829 8.827 1.00 82.19 65 ARG A CA 1
ATOM 530 C C . ARG A 1 65 ? 14.775 -10.948 9.220 1.00 82.19 65 ARG A C 1
ATOM 532 O O . ARG A 1 65 ? 14.647 -10.589 10.392 1.00 82.19 65 ARG A O 1
ATOM 539 N N . ASN A 1 66 ? 13.875 -10.668 8.280 1.00 79.94 66 ASN A N 1
ATOM 540 C CA . ASN A 1 66 ? 12.658 -9.898 8.545 1.00 79.94 66 ASN A CA 1
ATOM 541 C C . ASN A 1 66 ? 11.717 -10.617 9.517 1.00 79.94 66 ASN A C 1
ATOM 543 O O . ASN A 1 66 ? 11.173 -9.991 10.426 1.00 79.94 66 ASN A O 1
ATOM 547 N N . ASN A 1 67 ? 11.569 -11.936 9.388 1.00 83.50 67 ASN A N 1
ATOM 548 C CA . ASN A 1 67 ? 10.779 -12.724 10.330 1.00 83.50 67 ASN A CA 1
ATOM 549 C C . ASN A 1 67 ? 11.359 -12.682 11.745 1.00 83.50 67 ASN A C 1
ATOM 551 O O . ASN A 1 67 ? 10.600 -12.575 12.707 1.00 83.50 67 ASN A O 1
ATOM 555 N N . ASN A 1 68 ? 12.687 -12.719 11.885 1.00 87.19 68 ASN A N 1
ATOM 556 C CA . ASN A 1 68 ? 13.351 -12.602 13.182 1.00 87.19 68 ASN A CA 1
ATOM 557 C C . ASN A 1 68 ? 13.123 -11.225 13.824 1.00 87.19 68 ASN A C 1
ATOM 559 O O . ASN A 1 68 ? 12.850 -11.155 15.023 1.00 87.19 68 ASN A O 1
ATOM 563 N N . LEU A 1 69 ? 13.171 -10.144 13.037 1.00 88.56 69 LEU A N 1
ATOM 564 C CA . LEU A 1 69 ? 12.856 -8.792 13.512 1.00 88.56 69 LEU A CA 1
ATOM 565 C C . LEU A 1 69 ? 11.388 -8.665 13.936 1.00 88.56 69 LEU A C 1
ATOM 567 O O . LEU A 1 69 ? 11.101 -8.207 15.041 1.00 88.56 69 LEU A O 1
ATOM 571 N N . TYR A 1 70 ? 10.459 -9.143 13.107 1.00 86.50 70 TYR A N 1
ATOM 572 C CA . TYR A 1 70 ? 9.035 -9.123 13.434 1.00 86.50 70 TYR A CA 1
ATOM 573 C C . TYR A 1 70 ? 8.724 -9.943 14.694 1.00 86.50 70 TYR A C 1
ATOM 575 O O . TYR A 1 70 ? 7.973 -9.506 15.566 1.00 86.50 70 TYR A O 1
ATOM 583 N N . LEU A 1 71 ? 9.324 -11.130 14.825 1.00 90.94 71 LEU A N 1
ATOM 584 C CA . LEU A 1 71 ? 9.176 -11.962 16.015 1.00 90.94 71 LEU A CA 1
ATOM 585 C C . LEU A 1 71 ? 9.726 -11.258 17.260 1.00 90.94 71 LEU A C 1
ATOM 587 O O . LEU A 1 71 ? 9.070 -11.284 18.301 1.00 90.94 71 LEU A O 1
ATOM 591 N N . TYR A 1 72 ? 10.883 -10.598 17.154 1.00 95.00 72 TYR A N 1
ATOM 592 C CA . TYR A 1 72 ? 11.446 -9.788 18.234 1.00 95.00 72 TYR A CA 1
ATOM 593 C C . TYR A 1 72 ? 10.463 -8.709 18.705 1.00 95.00 72 TYR A C 1
ATOM 595 O O . TYR A 1 72 ? 10.181 -8.639 19.902 1.00 95.00 72 TYR A O 1
ATOM 603 N N . GLU A 1 73 ? 9.863 -7.940 17.791 1.00 92.38 73 GLU A N 1
ATOM 604 C CA . GLU A 1 73 ? 8.862 -6.926 18.150 1.00 92.38 73 GLU A CA 1
ATOM 605 C C . GLU A 1 73 ? 7.684 -7.528 18.927 1.00 92.38 73 GLU A C 1
ATOM 607 O O . GLU A 1 73 ? 7.238 -6.972 19.935 1.00 92.38 73 GLU A O 1
ATOM 612 N N . LYS A 1 74 ? 7.180 -8.692 18.490 1.00 95.31 74 LYS A N 1
ATOM 613 C CA . LYS A 1 74 ? 6.061 -9.366 19.168 1.00 95.31 74 LYS A CA 1
ATOM 614 C C . LYS A 1 74 ? 6.448 -9.928 20.528 1.00 95.31 74 LYS A C 1
ATOM 616 O O . LYS A 1 74 ? 5.635 -9.857 21.448 1.00 95.31 74 LYS A O 1
ATOM 621 N N . LEU A 1 75 ? 7.666 -10.443 20.679 1.00 95.69 75 LEU A N 1
ATOM 622 C CA . LEU A 1 75 ? 8.167 -10.923 21.965 1.00 95.69 75 LEU A CA 1
ATOM 623 C C . LEU A 1 75 ? 8.342 -9.777 22.964 1.00 95.69 75 LEU A C 1
ATOM 625 O O . LEU A 1 75 ? 7.916 -9.918 24.108 1.00 95.69 75 LEU A O 1
ATOM 629 N N . VAL A 1 76 ? 8.891 -8.636 22.539 1.00 94.88 76 VAL A N 1
ATOM 630 C CA . VAL A 1 76 ? 9.017 -7.451 23.403 1.00 94.88 76 VAL A CA 1
ATOM 631 C C . VAL A 1 76 ? 7.639 -6.976 23.863 1.00 94.88 76 VAL A C 1
ATOM 633 O O . VAL A 1 76 ? 7.413 -6.855 25.066 1.00 94.88 76 VAL A O 1
ATOM 636 N N . ALA A 1 77 ? 6.690 -6.804 22.936 1.00 90.94 77 ALA A N 1
ATOM 637 C CA . ALA A 1 77 ? 5.329 -6.386 23.274 1.00 90.94 77 ALA A CA 1
ATOM 638 C C . ALA A 1 77 ? 4.632 -7.365 24.241 1.00 90.94 77 ALA A C 1
ATOM 640 O O . ALA A 1 77 ? 3.941 -6.944 25.170 1.00 90.94 77 ALA A O 1
ATOM 641 N N . LEU A 1 78 ? 4.830 -8.675 24.055 1.00 95.62 78 LEU A N 1
ATOM 642 C CA . LEU A 1 78 ? 4.280 -9.708 24.935 1.00 95.62 78 LEU A CA 1
ATOM 643 C C . LEU A 1 78 ? 4.857 -9.623 26.355 1.00 95.62 78 LEU A C 1
ATOM 645 O O . LEU A 1 78 ? 4.106 -9.694 27.329 1.00 95.62 78 LEU A O 1
ATOM 649 N N . VAL A 1 79 ? 6.176 -9.461 26.481 1.00 96.62 79 VAL A N 1
ATOM 650 C CA . VAL A 1 79 ? 6.853 -9.332 27.780 1.00 96.62 79 VAL A CA 1
ATOM 651 C C . VAL A 1 79 ? 6.402 -8.061 28.501 1.00 96.62 79 VAL A C 1
ATOM 653 O O . VAL A 1 79 ? 6.129 -8.098 29.699 1.00 96.62 79 VAL A O 1
ATOM 656 N N . GLU A 1 80 ? 6.270 -6.943 27.789 1.00 95.06 80 GLU A N 1
ATOM 657 C CA . GLU A 1 80 ? 5.782 -5.687 28.367 1.00 95.06 80 GLU A CA 1
ATOM 658 C C . GLU A 1 80 ? 4.337 -5.803 28.853 1.00 95.06 80 GLU A C 1
ATOM 660 O O . GLU A 1 80 ? 4.025 -5.388 29.971 1.00 95.06 80 GLU A O 1
ATOM 665 N N . ALA A 1 81 ? 3.466 -6.438 28.064 1.00 93.69 81 ALA A N 1
ATOM 666 C CA . ALA A 1 81 ? 2.099 -6.723 28.482 1.00 93.69 81 ALA A CA 1
ATOM 667 C C . ALA A 1 81 ? 2.069 -7.590 29.752 1.00 93.69 81 ALA A C 1
ATOM 669 O O . ALA A 1 81 ? 1.344 -7.272 30.695 1.00 93.69 81 ALA A O 1
ATOM 670 N N . ALA A 1 82 ? 2.897 -8.638 29.819 1.00 95.06 82 ALA A N 1
ATOM 671 C CA . ALA A 1 82 ? 3.013 -9.495 30.997 1.00 95.06 82 ALA A CA 1
ATOM 672 C C . ALA A 1 82 ? 3.499 -8.722 32.239 1.00 95.06 82 ALA A C 1
ATOM 674 O O . ALA A 1 82 ? 2.994 -8.930 33.344 1.00 95.06 82 ALA A O 1
ATOM 675 N N . TRP A 1 83 ? 4.430 -7.781 32.064 1.00 94.50 83 TRP A N 1
ATOM 676 C CA . TRP A 1 83 ? 4.906 -6.920 33.147 1.00 94.50 83 TRP A CA 1
ATOM 677 C C . TRP A 1 83 ? 3.815 -5.971 33.665 1.00 94.50 83 TRP A C 1
ATOM 679 O O . TRP A 1 83 ? 3.662 -5.806 34.875 1.00 94.50 83 TRP A O 1
ATOM 689 N N . ILE A 1 84 ? 3.006 -5.388 32.774 1.00 92.19 84 ILE A N 1
ATOM 690 C CA . ILE A 1 84 ? 1.853 -4.556 33.160 1.00 92.19 84 ILE A CA 1
ATOM 691 C C . ILE A 1 84 ? 0.810 -5.395 33.911 1.00 92.19 84 ILE A C 1
ATOM 693 O O . ILE A 1 84 ? 0.302 -4.961 34.948 1.00 92.19 84 ILE A O 1
ATOM 697 N N . MET A 1 85 ? 0.516 -6.609 33.429 1.00 90.50 85 MET A N 1
ATOM 698 C CA . MET A 1 85 ? -0.422 -7.531 34.084 1.00 90.50 85 MET A CA 1
ATOM 699 C C . MET A 1 85 ? 0.002 -7.855 35.518 1.00 90.50 85 MET A C 1
ATOM 701 O O . MET A 1 85 ? -0.838 -7.831 36.417 1.00 90.50 85 MET A O 1
ATOM 705 N N . ARG A 1 86 ? 1.302 -8.083 35.748 1.00 89.75 86 ARG A N 1
ATOM 706 C CA . ARG A 1 86 ? 1.865 -8.273 37.093 1.00 89.75 86 ARG A CA 1
ATOM 707 C C . ARG A 1 86 ? 1.556 -7.085 38.011 1.00 89.75 86 ARG A C 1
ATOM 709 O O . ARG A 1 86 ? 1.134 -7.276 39.146 1.00 89.75 86 ARG A O 1
ATOM 716 N N . GLN A 1 87 ? 1.713 -5.853 37.527 1.00 87.12 87 GLN A N 1
ATOM 717 C CA . GLN A 1 87 ? 1.478 -4.657 38.346 1.00 87.12 87 GLN A CA 1
ATOM 718 C C . GLN A 1 87 ? 0.002 -4.398 38.669 1.00 87.12 87 GLN A C 1
ATOM 720 O O . GLN A 1 87 ? -0.320 -3.943 39.769 1.00 87.12 87 GLN A O 1
ATOM 725 N N . GLY A 1 88 ? -0.901 -4.690 37.730 1.00 77.00 88 GLY A N 1
ATOM 726 C CA . GLY A 1 88 ? -2.333 -4.406 37.875 1.00 77.00 88 GLY A CA 1
ATOM 727 C C . GLY A 1 88 ? -3.045 -5.235 38.950 1.00 77.00 88 GLY A C 1
ATOM 728 O O . GLY A 1 88 ? -4.092 -4.827 39.445 1.00 77.00 88 GLY A O 1
ATOM 729 N N . ILE A 1 89 ? -2.477 -6.371 39.358 1.00 63.75 89 ILE A N 1
ATOM 730 C CA . ILE A 1 89 ? -3.121 -7.309 40.292 1.00 63.75 89 ILE A CA 1
ATOM 731 C C . ILE A 1 89 ? -2.912 -6.895 41.766 1.00 63.75 89 ILE A C 1
ATOM 733 O O . ILE A 1 89 ? -3.709 -7.251 42.633 1.00 63.75 89 ILE A O 1
ATOM 73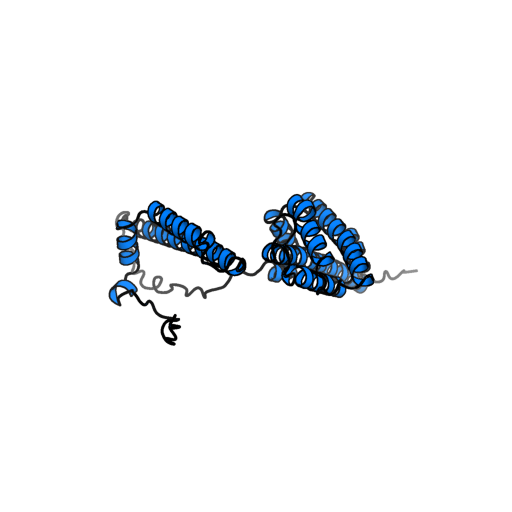7 N N . GLY A 1 90 ? -1.918 -6.049 42.060 1.00 56.50 90 GLY A N 1
ATOM 738 C CA . GLY A 1 90 ? -1.619 -5.577 43.419 1.00 56.50 90 GLY A CA 1
ATOM 739 C C . GLY A 1 90 ? -2.444 -4.379 43.919 1.00 56.50 90 GLY A C 1
ATOM 740 O O . GLY A 1 90 ? -2.379 -4.059 45.106 1.00 56.50 90 GLY A O 1
ATOM 741 N N . GLN A 1 91 ? -3.216 -3.699 43.059 1.00 55.03 91 GLN A N 1
ATOM 742 C CA . GLN A 1 91 ? -3.895 -2.439 43.422 1.00 55.03 91 GLN A CA 1
ATOM 743 C C . GLN A 1 91 ? -5.400 -2.559 43.726 1.00 55.03 91 GLN A C 1
ATOM 745 O O . GLN A 1 91 ? -5.983 -1.608 44.240 1.00 55.03 91 GLN A O 1
ATOM 750 N N . SER A 1 92 ? -6.039 -3.716 43.518 1.00 54.44 92 SER A N 1
ATOM 751 C CA . SER A 1 92 ? -7.478 -3.894 43.808 1.00 54.44 92 SER A CA 1
ATOM 752 C C . SER A 1 92 ? -7.813 -4.300 45.252 1.00 54.44 92 SER A C 1
ATOM 754 O O . SER A 1 92 ? -8.971 -4.584 45.546 1.00 54.44 92 SER A O 1
ATOM 756 N N . THR A 1 93 ? -6.845 -4.288 46.179 1.00 48.84 93 THR A N 1
ATOM 757 C CA . THR A 1 93 ? -7.084 -4.693 47.580 1.00 48.84 93 THR A CA 1
ATOM 758 C C . THR A 1 93 ? -6.489 -3.712 48.596 1.00 48.84 93 THR A C 1
ATOM 760 O O . THR A 1 93 ? -5.706 -4.088 49.465 1.00 48.84 93 THR A O 1
ATOM 763 N N . LYS A 1 94 ? -6.876 -2.433 48.530 1.00 45.38 94 LYS A N 1
ATOM 764 C CA . LYS A 1 94 ? -6.853 -1.551 49.710 1.00 45.38 94 LYS A CA 1
ATOM 765 C C . LYS A 1 94 ? -8.287 -1.191 50.085 1.00 45.38 94 LYS A C 1
ATOM 767 O O . LYS A 1 94 ? -8.982 -0.499 49.354 1.00 45.38 94 LYS A O 1
ATOM 772 N N . GLN A 1 95 ? -8.705 -1.752 51.215 1.00 42.47 95 GLN A N 1
ATOM 773 C CA . GLN A 1 95 ? -10.003 -1.598 51.857 1.00 42.47 95 GLN A CA 1
ATOM 774 C C . GLN A 1 95 ? -10.309 -0.127 52.168 1.00 42.47 95 GLN A C 1
ATOM 776 O O . GLN A 1 95 ? -9.554 0.524 52.888 1.00 42.47 95 GLN A O 1
ATOM 781 N N . GLU A 1 96 ? -11.460 0.350 51.698 1.00 42.22 96 GLU A N 1
ATOM 782 C CA . GLU A 1 96 ? -12.182 1.471 52.294 1.00 42.22 96 GLU A CA 1
ATOM 783 C C . GLU A 1 96 ? -13.268 0.899 53.224 1.00 42.22 96 GLU A C 1
ATOM 785 O O . GLU A 1 96 ? -13.874 -0.139 52.945 1.00 42.22 96 GLU A O 1
ATOM 790 N N . SER A 1 97 ? -13.432 1.533 54.383 1.00 48.91 97 SER A N 1
ATOM 791 C CA . SER A 1 97 ? -14.144 1.036 55.560 1.00 48.91 97 SER A CA 1
ATOM 792 C C . SER A 1 97 ? -15.562 0.499 55.331 1.00 48.91 97 SER A C 1
ATOM 794 O O . SER A 1 97 ? -16.407 1.081 54.655 1.00 48.91 97 SER A O 1
ATOM 796 N N . GLN A 1 98 ? -15.809 -0.594 56.050 1.00 51.84 98 GLN A N 1
ATOM 797 C CA . GLN A 1 98 ? -17.055 -1.311 56.306 1.00 51.84 98 GLN A CA 1
ATOM 798 C C . GLN A 1 98 ? -18.339 -0.452 56.294 1.00 51.84 98 GLN A C 1
ATOM 800 O O . GLN A 1 98 ? -18.616 0.317 57.214 1.00 51.84 98 GLN A O 1
ATOM 805 N N . LYS A 1 99 ? -19.211 -0.730 55.318 1.00 43.53 99 LYS A N 1
ATOM 806 C CA . LYS A 1 99 ? -20.672 -0.729 55.492 1.00 43.53 99 LYS A CA 1
ATOM 807 C C . LYS A 1 99 ? -21.227 -2.075 55.012 1.00 43.53 99 LYS A C 1
ATOM 809 O O . LYS A 1 99 ? -20.723 -2.609 54.025 1.00 43.53 99 LYS A O 1
ATOM 814 N N . PRO A 1 100 ? -22.251 -2.639 55.676 1.00 52.97 100 PRO A N 1
ATOM 815 C CA . PRO A 1 100 ? -22.798 -3.938 55.314 1.00 52.97 100 PRO A CA 1
ATOM 816 C C . PRO A 1 100 ? -23.632 -3.790 54.038 1.00 52.97 100 PRO A C 1
ATOM 818 O O . PRO A 1 100 ? -24.752 -3.279 54.067 1.00 52.97 100 PRO A O 1
ATOM 821 N N . VAL A 1 101 ? -23.072 -4.211 52.905 1.00 47.28 101 VAL A N 1
ATOM 822 C CA . VAL A 1 101 ? -23.775 -4.261 51.621 1.00 47.28 101 VAL A CA 1
ATOM 823 C C . VAL A 1 101 ? -24.110 -5.712 51.289 1.00 47.28 101 VAL A C 1
ATOM 825 O O . VAL A 1 101 ? -23.302 -6.621 51.453 1.00 47.28 101 VAL A O 1
ATOM 828 N N . LYS A 1 102 ? -25.368 -5.877 50.874 1.00 55.66 102 LYS A N 1
ATOM 829 C CA . LYS A 1 102 ? -26.076 -7.091 50.451 1.00 55.66 102 LYS A CA 1
ATOM 830 C C . LYS A 1 102 ? -25.249 -8.005 49.530 1.00 55.66 102 LYS A C 1
ATOM 832 O O . LYS A 1 102 ? -24.379 -7.513 48.819 1.00 55.66 102 LYS A O 1
ATOM 837 N N . PRO A 1 103 ? -25.558 -9.315 49.488 1.00 46.97 103 PRO A N 1
ATOM 838 C CA . PRO A 1 103 ? -24.771 -10.296 48.749 1.00 46.97 103 PRO A CA 1
ATOM 839 C C . PRO A 1 103 ? -24.795 -10.005 47.243 1.00 46.97 103 PRO A C 1
ATOM 841 O O . PRO A 1 103 ? -25.794 -10.235 46.564 1.00 46.97 103 PRO A O 1
ATOM 844 N N . ILE A 1 104 ? -23.668 -9.517 46.723 1.00 49.06 104 ILE A N 1
ATOM 845 C CA . ILE A 1 104 ? -23.376 -9.388 45.291 1.00 49.06 104 ILE A CA 1
ATOM 846 C C . ILE A 1 104 ? -22.811 -10.736 44.821 1.00 49.06 104 ILE A C 1
ATOM 848 O O . ILE A 1 104 ? -21.645 -10.864 44.472 1.00 49.06 104 ILE A O 1
ATOM 852 N N . ASN A 1 105 ? -23.646 -11.774 44.840 1.00 51.22 105 ASN A N 1
ATOM 853 C CA . ASN A 1 105 ? -23.348 -13.053 44.196 1.00 51.22 105 ASN A CA 1
ATOM 854 C C . ASN A 1 105 ? -24.143 -13.121 42.889 1.00 51.22 105 ASN A C 1
ATOM 856 O O . ASN A 1 105 ? -25.194 -13.750 42.848 1.00 51.22 105 ASN A O 1
ATOM 860 N N . ALA A 1 106 ? -23.682 -12.421 41.845 1.00 49.38 106 ALA A N 1
ATOM 861 C CA . ALA A 1 106 ? -24.183 -12.625 40.475 1.00 49.38 106 ALA A CA 1
ATOM 862 C C . ALA A 1 106 ? -23.299 -12.032 39.359 1.00 49.38 106 ALA A C 1
ATOM 864 O O . ALA A 1 106 ? -23.393 -12.499 38.230 1.00 49.38 106 ALA A O 1
ATOM 865 N N . LEU A 1 107 ? -22.442 -11.032 39.620 1.00 48.81 107 LEU A N 1
ATOM 866 C CA . LEU A 1 107 ? -21.734 -10.322 38.535 1.00 48.81 107 LEU A CA 1
ATOM 867 C C . LEU A 1 107 ? -20.290 -10.781 38.254 1.00 48.81 107 LEU A C 1
ATOM 869 O O . LEU A 1 107 ? -19.720 -10.370 37.250 1.00 48.81 107 LEU A O 1
ATOM 873 N N . ALA A 1 108 ? -19.698 -11.646 39.082 1.00 48.25 108 ALA A N 1
ATOM 874 C CA . ALA A 1 108 ? -18.294 -12.058 38.929 1.00 48.25 108 ALA A CA 1
ATOM 875 C C . ALA A 1 108 ? -18.066 -13.225 37.940 1.00 48.25 108 ALA A C 1
ATOM 877 O O . ALA A 1 108 ? -16.925 -13.574 37.658 1.00 48.25 108 ALA A O 1
ATOM 878 N N . ALA A 1 109 ? -19.130 -13.829 37.394 1.00 49.94 109 ALA A N 1
ATOM 879 C CA . ALA A 1 109 ? -19.032 -14.999 36.511 1.00 49.94 109 ALA A CA 1
ATOM 880 C C . ALA A 1 109 ? -19.120 -14.675 35.006 1.00 49.94 109 ALA A C 1
ATOM 882 O O . ALA A 1 109 ? -19.019 -15.577 34.178 1.00 49.94 109 ALA A O 1
ATOM 883 N N . ALA A 1 110 ? -19.273 -13.404 34.629 1.00 54.41 110 ALA A N 1
ATOM 884 C CA . ALA A 1 110 ? -19.236 -12.975 33.234 1.00 54.41 110 ALA A CA 1
ATOM 885 C C . ALA A 1 110 ? -17.862 -12.382 32.897 1.00 54.41 110 ALA A C 1
ATOM 887 O O . ALA A 1 110 ? -17.749 -11.227 32.495 1.00 54.41 110 ALA A O 1
ATOM 888 N N . VAL A 1 111 ? -16.800 -13.184 33.037 1.00 56.38 111 VAL A N 1
ATOM 889 C CA . VAL A 1 111 ? -15.597 -12.960 32.227 1.00 56.38 111 VAL A CA 1
ATOM 890 C C . VAL A 1 111 ? -16.048 -13.201 30.792 1.00 56.38 111 VAL A C 1
ATOM 892 O O . VAL A 1 111 ? -16.128 -14.341 30.333 1.00 56.38 111 VAL A O 1
ATOM 895 N N . LEU A 1 112 ? -16.482 -12.124 30.131 1.00 58.19 112 LEU A N 1
ATOM 896 C CA . LEU A 1 112 ? -16.826 -12.112 28.719 1.00 58.19 112 LEU A CA 1
ATOM 897 C C . LEU A 1 112 ? -15.657 -12.770 27.992 1.00 58.19 112 LEU A C 1
ATOM 899 O O . LEU A 1 112 ? -14.553 -12.232 27.967 1.00 58.19 112 LEU A O 1
ATOM 903 N N . LYS A 1 113 ? -15.893 -13.968 27.449 1.00 63.69 113 LYS A N 1
ATOM 904 C CA . LYS A 1 113 ? -15.001 -14.604 26.485 1.00 63.69 113 LYS A CA 1
ATOM 905 C C . LYS A 1 113 ? -14.988 -13.692 25.267 1.00 63.69 113 LYS A C 1
ATOM 907 O O . LYS A 1 113 ? -15.788 -13.889 24.359 1.00 63.69 113 LYS A O 1
ATOM 912 N N . ILE A 1 114 ? -14.160 -12.651 25.291 1.00 63.22 114 ILE A N 1
ATOM 913 C CA . ILE A 1 114 ? -13.926 -11.808 24.128 1.00 63.22 114 ILE A CA 1
ATOM 914 C C . ILE A 1 114 ? -13.273 -12.751 23.115 1.00 63.22 114 ILE A C 1
ATOM 916 O O . ILE A 1 114 ? -12.179 -13.253 23.385 1.00 63.22 114 ILE A O 1
ATOM 920 N N . PRO A 1 115 ? -13.960 -13.103 22.015 1.00 76.00 115 PRO A N 1
ATOM 921 C CA . PRO A 1 115 ? -13.354 -13.946 21.003 1.00 76.00 115 PRO A CA 1
ATOM 922 C C . PRO A 1 115 ? -12.094 -13.245 20.495 1.00 76.00 115 PRO A C 1
ATOM 924 O O . PRO A 1 115 ? -12.067 -12.021 20.379 1.00 76.00 115 PRO A O 1
ATOM 927 N N . PHE A 1 116 ? -11.044 -14.012 20.208 1.00 71.44 116 PHE A N 1
ATOM 928 C CA . PHE A 1 116 ? -9.831 -13.479 19.596 1.00 71.44 116 PHE A CA 1
ATOM 929 C C . PHE A 1 116 ? -10.178 -12.898 18.219 1.00 71.44 116 PHE A C 1
ATOM 931 O O . PHE A 1 116 ? -10.228 -13.618 17.223 1.00 71.44 116 PHE A O 1
ATOM 938 N N . THR A 1 117 ? -10.453 -11.597 18.159 1.00 80.50 117 THR A N 1
ATOM 939 C CA . THR A 1 117 ? -10.724 -10.881 16.913 1.00 80.50 117 THR A CA 1
ATOM 940 C C . THR A 1 117 ? -9.467 -10.151 16.479 1.00 80.50 117 THR A C 1
ATOM 942 O O . THR A 1 117 ? -8.981 -9.260 17.176 1.00 80.50 117 THR A O 1
ATOM 945 N N . LYS A 1 118 ? -8.939 -10.525 15.314 1.00 75.12 118 LYS A N 1
ATOM 946 C CA . LYS A 1 118 ? -7.860 -9.780 14.668 1.00 75.12 118 LYS A CA 1
ATOM 947 C C . LYS A 1 118 ? -8.384 -8.386 14.287 1.00 75.12 118 LYS A C 1
ATOM 949 O O . LYS A 1 118 ? -9.486 -8.315 13.742 1.00 75.12 118 LYS A O 1
ATOM 954 N N . PRO A 1 119 ? -7.637 -7.298 14.548 1.00 83.75 119 PRO A N 1
ATOM 955 C CA . PRO A 1 119 ? -8.019 -5.979 14.063 1.00 83.75 119 PRO A C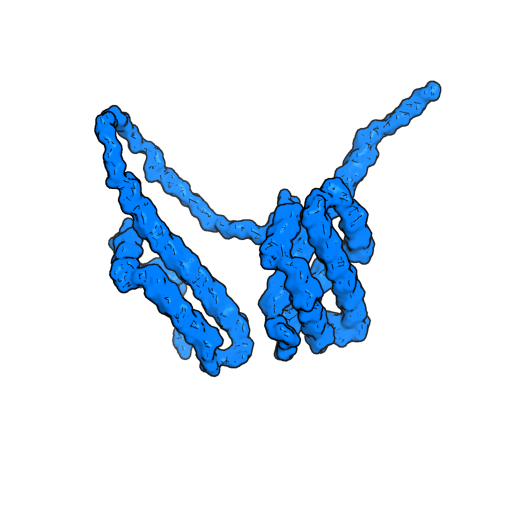A 1
ATOM 956 C C . PRO A 1 119 ? -8.196 -5.988 12.537 1.00 83.75 119 PRO A C 1
ATOM 958 O O . PRO A 1 119 ? -7.421 -6.672 11.853 1.00 83.75 119 PRO A O 1
ATOM 961 N N . PRO A 1 120 ? -9.186 -5.252 12.003 1.00 90.38 120 PRO A N 1
ATOM 962 C CA . PRO A 1 120 ? -9.401 -5.178 10.567 1.00 90.38 120 PRO A CA 1
ATOM 963 C C . PRO A 1 120 ? -8.197 -4.534 9.882 1.00 90.38 120 PRO A C 1
ATOM 965 O O . PRO A 1 120 ? -7.593 -3.591 10.402 1.00 90.38 120 PRO A O 1
ATOM 968 N N . ARG A 1 121 ? -7.848 -5.035 8.699 1.00 92.81 121 ARG A N 1
ATOM 969 C CA . ARG A 1 121 ? -6.788 -4.438 7.874 1.00 92.81 121 ARG A CA 1
ATOM 970 C C . ARG A 1 121 ? -7.277 -3.129 7.252 1.00 92.81 121 ARG A C 1
ATOM 972 O O . ARG A 1 121 ? -8.470 -2.960 7.018 1.00 92.81 121 ARG A O 1
ATOM 979 N N . LEU A 1 122 ? -6.354 -2.227 6.907 1.00 95.56 122 LEU A N 1
ATOM 980 C CA . LEU A 1 122 ? -6.683 -0.968 6.219 1.00 95.56 122 LEU A CA 1
ATOM 981 C C . LEU A 1 122 ? -7.538 -1.190 4.965 1.00 95.56 122 LEU A C 1
ATOM 983 O O . LEU A 1 122 ? -8.564 -0.537 4.793 1.00 95.56 122 LEU A O 1
ATOM 987 N N . ILE A 1 123 ? -7.172 -2.179 4.147 1.00 97.56 123 ILE A N 1
ATOM 988 C CA . ILE A 1 123 ? -7.897 -2.524 2.920 1.00 97.56 123 ILE A CA 1
ATOM 989 C C . ILE A 1 123 ? -9.365 -2.901 3.182 1.00 97.56 123 ILE A C 1
ATOM 991 O O . ILE A 1 123 ? -10.242 -2.519 2.415 1.00 97.56 123 ILE A O 1
ATOM 995 N N . GLU A 1 124 ? -9.658 -3.570 4.302 1.00 96.38 124 GLU A N 1
ATOM 996 C CA . GLU A 1 124 ? -11.015 -3.982 4.697 1.00 96.38 124 GLU A CA 1
ATOM 997 C C . GLU A 1 124 ? -11.870 -2.784 5.141 1.00 96.38 124 GLU A C 1
ATOM 999 O O . GLU A 1 124 ? -13.098 -2.833 5.093 1.00 96.38 124 GLU A O 1
ATOM 1004 N N . ARG A 1 125 ? -11.225 -1.684 5.547 1.00 97.88 125 ARG A N 1
ATOM 1005 C CA . ARG A 1 125 ? -11.879 -0.438 5.968 1.00 97.88 125 ARG A CA 1
ATOM 1006 C C . ARG A 1 125 ? -12.134 0.531 4.817 1.00 97.88 125 ARG A C 1
ATOM 1008 O O . ARG A 1 125 ? -12.886 1.479 5.004 1.00 97.88 125 ARG A O 1
ATOM 1015 N N . THR A 1 126 ? -11.573 0.300 3.629 1.00 97.00 126 THR A N 1
ATOM 1016 C CA . THR A 1 126 ? -11.721 1.213 2.475 1.00 97.00 126 THR A CA 1
ATOM 1017 C C . THR A 1 126 ? -13.179 1.438 2.078 1.00 97.00 126 THR A C 1
ATOM 1019 O O . THR A 1 126 ? -13.536 2.531 1.655 1.00 97.00 126 THR A O 1
ATOM 1022 N N . THR A 1 127 ? -14.042 0.434 2.260 1.00 96.50 127 THR A N 1
ATOM 1023 C CA . THR A 1 127 ? -15.476 0.529 1.933 1.00 96.50 127 THR A CA 1
ATOM 1024 C C . THR A 1 127 ? -16.277 1.288 2.993 1.00 96.50 127 THR A C 1
ATOM 1026 O O . THR A 1 127 ? -17.221 1.997 2.657 1.00 96.50 127 THR A O 1
ATOM 1029 N N . SER A 1 128 ? -15.926 1.148 4.275 1.00 96.81 128 SER A N 1
ATOM 1030 C CA . SER A 1 128 ? -16.698 1.715 5.390 1.00 96.81 128 SER A CA 1
ATOM 1031 C C . SER A 1 128 ? -16.188 3.074 5.870 1.00 96.81 128 SER A C 1
ATOM 1033 O O . SER A 1 128 ? -16.978 3.871 6.367 1.00 96.81 128 SER A O 1
ATOM 1035 N N . ALA A 1 129 ? -14.889 3.336 5.728 1.00 97.38 129 ALA A N 1
ATOM 1036 C CA . ALA A 1 129 ? -14.205 4.517 6.247 1.00 97.38 129 ALA A CA 1
ATOM 1037 C C . ALA A 1 129 ? -13.059 4.967 5.304 1.00 97.38 129 ALA A C 1
ATOM 1039 O O . ALA A 1 129 ? -11.890 4.970 5.701 1.00 97.38 129 ALA A O 1
ATOM 1040 N N . PRO A 1 130 ? -13.348 5.292 4.025 1.00 97.00 130 PRO A N 1
ATOM 1041 C CA . PRO A 1 130 ? -12.312 5.593 3.033 1.00 97.00 130 PRO A CA 1
ATOM 1042 C C . PRO A 1 130 ? -11.451 6.812 3.392 1.00 97.00 130 PRO A C 1
ATOM 1044 O O . PRO A 1 130 ? -10.241 6.794 3.177 1.00 97.00 130 PRO A O 1
ATOM 1047 N N . ILE A 1 131 ? -12.042 7.868 3.961 1.00 96.69 131 ILE A N 1
ATOM 1048 C CA . ILE A 1 131 ? -11.304 9.089 4.326 1.00 96.69 131 ILE A CA 1
ATOM 1049 C C . ILE A 1 131 ? -10.308 8.784 5.447 1.00 96.69 131 ILE A C 1
ATOM 1051 O O . ILE A 1 131 ? -9.162 9.225 5.403 1.00 96.69 131 ILE A O 1
ATOM 1055 N N . GLU A 1 132 ? -10.731 8.009 6.442 1.00 97.44 132 GLU A N 1
ATOM 1056 C CA . GLU A 1 132 ? -9.903 7.585 7.565 1.00 97.44 132 GLU A CA 1
ATOM 1057 C C . GLU A 1 132 ? -8.754 6.689 7.100 1.00 97.44 132 GLU A C 1
ATOM 1059 O O . GLU A 1 132 ? -7.643 6.839 7.596 1.00 97.44 132 GLU A O 1
ATOM 1064 N N . VAL A 1 133 ? -8.993 5.803 6.125 1.00 98.00 133 VAL A N 1
ATOM 1065 C CA . VAL A 1 133 ? -7.929 4.980 5.530 1.00 98.00 133 VAL A CA 1
ATOM 1066 C C . VAL A 1 133 ? -6.887 5.847 4.824 1.00 98.00 133 VAL A C 1
ATOM 1068 O O . VAL A 1 133 ? -5.697 5.623 5.022 1.00 98.00 133 VAL A O 1
ATOM 1071 N N . ILE A 1 134 ? -7.302 6.851 4.043 1.00 97.56 134 ILE A N 1
ATOM 1072 C CA . ILE A 1 134 ? -6.364 7.762 3.362 1.00 97.56 134 ILE A CA 1
ATOM 1073 C C . ILE A 1 134 ? -5.489 8.503 4.381 1.00 97.56 134 ILE A C 1
ATOM 1075 O O . ILE A 1 134 ? -4.271 8.552 4.219 1.00 97.56 134 ILE A O 1
ATOM 1079 N N . LYS A 1 135 ? -6.100 9.035 5.447 1.00 97.50 135 LYS A N 1
ATOM 1080 C CA . LYS A 1 135 ? -5.377 9.710 6.536 1.00 97.50 135 LYS A CA 1
ATOM 1081 C C . LYS A 1 135 ? -4.368 8.783 7.200 1.00 9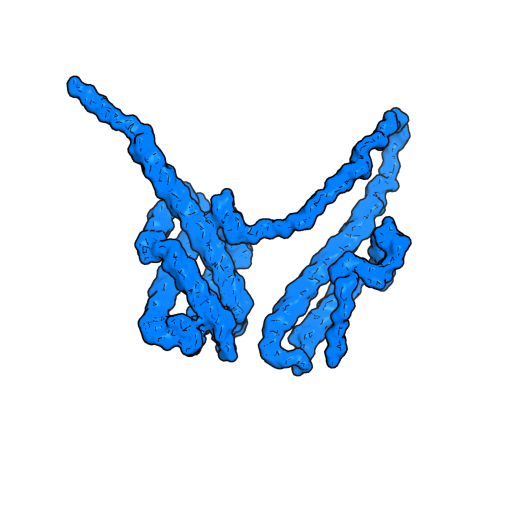7.50 135 LYS A C 1
ATOM 1083 O O . LYS A 1 135 ? -3.197 9.117 7.289 1.00 97.50 135 LYS A O 1
ATOM 1088 N N . GLU A 1 136 ? -4.814 7.594 7.592 1.00 97.75 136 GLU A N 1
ATOM 1089 C CA . GLU A 1 136 ? -3.976 6.627 8.296 1.00 97.75 136 GLU A CA 1
ATOM 1090 C C . GLU A 1 136 ? -2.798 6.142 7.438 1.00 97.75 136 GLU A C 1
ATOM 1092 O O . GLU A 1 136 ? -1.702 5.955 7.960 1.00 97.75 136 GLU A O 1
ATOM 1097 N N . VAL A 1 137 ? -2.979 5.993 6.118 1.00 97.81 137 VAL A N 1
ATOM 1098 C CA . VAL A 1 137 ? -1.860 5.700 5.211 1.00 97.81 137 VAL A CA 1
ATOM 1099 C C . VAL A 1 137 ? -0.838 6.839 5.217 1.00 97.81 137 VAL A C 1
ATOM 1101 O O . VAL A 1 137 ? 0.348 6.561 5.356 1.00 97.81 137 VAL A O 1
ATOM 1104 N N . PHE A 1 138 ? -1.269 8.099 5.112 1.00 97.69 138 PHE A N 1
ATOM 1105 C CA . PHE A 1 138 ? -0.350 9.245 5.124 1.00 97.69 138 PHE A CA 1
ATOM 1106 C C . PHE A 1 138 ? 0.243 9.572 6.506 1.00 97.69 138 PHE A C 1
ATOM 1108 O O . PHE A 1 138 ? 1.245 10.283 6.577 1.00 97.69 138 PHE A O 1
ATOM 1115 N N . ASP A 1 139 ? -0.334 9.046 7.588 1.00 96.38 139 ASP A N 1
ATOM 1116 C CA . ASP A 1 139 ? 0.258 9.087 8.931 1.00 96.38 139 ASP A CA 1
ATOM 1117 C C . ASP A 1 139 ? 1.355 8.021 9.107 1.00 96.38 139 ASP A C 1
ATOM 1119 O O . ASP A 1 139 ? 2.312 8.232 9.850 1.00 96.38 139 ASP A O 1
ATOM 1123 N N . GLN A 1 140 ? 1.225 6.872 8.431 1.00 95.50 140 GLN A N 1
ATOM 1124 C CA . GLN A 1 140 ? 2.206 5.778 8.472 1.00 95.50 140 GLN A CA 1
ATOM 1125 C C . GLN A 1 140 ? 3.336 5.949 7.453 1.00 95.50 140 GLN A C 1
ATOM 1127 O O . GLN A 1 140 ? 4.438 5.451 7.676 1.00 95.50 140 GLN A O 1
ATOM 1132 N N . LEU A 1 141 ? 3.059 6.625 6.339 1.00 94.75 141 LEU A N 1
ATOM 1133 C CA . LEU A 1 141 ? 3.980 6.789 5.226 1.00 94.75 141 LEU A CA 1
ATOM 1134 C C . LEU A 1 141 ? 3.965 8.236 4.736 1.00 94.75 141 LEU A C 1
ATOM 1136 O O . LEU A 1 141 ? 2.951 8.721 4.227 1.00 94.75 141 LEU A O 1
ATOM 1140 N N . THR A 1 142 ? 5.100 8.929 4.863 1.00 95.62 142 THR A N 1
ATOM 1141 C CA . THR A 1 142 ? 5.183 10.318 4.409 1.00 95.62 142 THR A CA 1
ATOM 1142 C C . THR A 1 142 ? 5.125 10.391 2.883 1.00 95.62 142 THR A C 1
ATOM 1144 O O . THR A 1 142 ? 5.561 9.476 2.182 1.00 95.62 142 THR A O 1
ATOM 1147 N N . LEU A 1 143 ? 4.599 11.501 2.346 1.00 95.75 143 LEU A N 1
ATOM 1148 C CA . LEU A 1 143 ? 4.583 11.704 0.894 1.00 95.75 143 LEU A CA 1
ATOM 1149 C C . LEU A 1 143 ? 6.006 11.660 0.318 1.00 95.75 143 LEU A C 1
ATOM 1151 O O . LEU A 1 143 ? 6.199 11.046 -0.722 1.00 95.75 143 LEU A O 1
ATOM 1155 N N . CYS A 1 144 ? 6.976 12.264 1.013 1.00 96.44 144 CYS A N 1
ATOM 1156 C CA . CYS A 1 144 ? 8.377 12.303 0.596 1.00 96.44 144 CYS A CA 1
ATOM 1157 C C . CYS A 1 144 ? 8.949 10.888 0.432 1.00 96.44 144 CYS A C 1
ATOM 1159 O O . CYS A 1 144 ? 9.423 10.547 -0.648 1.00 96.44 144 CYS A O 1
ATOM 1161 N N . ASP A 1 145 ? 8.799 10.032 1.450 1.00 95.19 145 ASP A N 1
ATOM 1162 C CA . ASP A 1 145 ? 9.273 8.643 1.387 1.00 95.19 145 ASP A CA 1
ATOM 1163 C C . ASP A 1 145 ? 8.606 7.886 0.232 1.00 95.19 145 ASP A C 1
ATOM 1165 O O . ASP A 1 145 ? 9.248 7.130 -0.496 1.00 95.19 145 ASP A O 1
ATOM 1169 N N . LEU A 1 146 ? 7.307 8.107 0.018 1.00 95.81 146 LEU A N 1
ATOM 1170 C CA . LEU A 1 146 ? 6.576 7.443 -1.052 1.00 95.81 146 LEU A CA 1
ATOM 1171 C C . LEU A 1 146 ? 7.035 7.897 -2.448 1.00 95.81 146 LEU A C 1
ATOM 1173 O O . LEU A 1 146 ? 7.209 7.047 -3.320 1.00 95.81 146 LEU A O 1
ATOM 1177 N N . THR A 1 147 ? 7.216 9.202 -2.678 1.00 95.31 147 THR A N 1
ATOM 1178 C CA . THR A 1 147 ? 7.465 9.768 -4.018 1.00 95.31 147 THR A CA 1
ATOM 1179 C C . THR A 1 147 ? 8.936 9.907 -4.386 1.00 95.31 147 THR A C 1
ATOM 1181 O O . THR A 1 147 ? 9.247 9.904 -5.574 1.00 95.31 147 THR A O 1
ATOM 1184 N N . GLU A 1 148 ? 9.830 10.053 -3.409 1.00 94.94 148 GLU A N 1
ATOM 1185 C CA . GLU A 1 148 ? 11.265 10.273 -3.644 1.00 94.94 148 GLU A CA 1
ATOM 1186 C C . GLU A 1 148 ? 12.105 9.007 -3.429 1.00 94.94 148 GLU A C 1
ATOM 1188 O O . GLU A 1 148 ? 13.176 8.890 -4.021 1.00 94.94 148 GLU A O 1
ATOM 1193 N N . ASP A 1 149 ? 11.612 8.044 -2.644 1.00 95.81 149 ASP A N 1
ATOM 1194 C CA . ASP A 1 149 ? 12.332 6.803 -2.337 1.00 95.81 149 ASP A CA 1
ATOM 1195 C C . ASP A 1 149 ? 11.592 5.566 -2.868 1.00 95.81 149 ASP A C 1
ATOM 1197 O O . ASP A 1 149 ? 12.021 4.931 -3.836 1.00 95.81 149 ASP A O 1
ATOM 1201 N N . LEU A 1 150 ? 10.436 5.238 -2.289 1.00 97.38 150 LEU A N 1
ATOM 1202 C CA . LEU A 1 150 ? 9.799 3.938 -2.491 1.00 97.38 150 LEU A CA 1
ATOM 1203 C C . LEU A 1 150 ? 9.310 3.711 -3.927 1.00 97.38 150 LEU A C 1
ATOM 1205 O O . LEU A 1 150 ? 9.669 2.705 -4.539 1.00 97.38 150 LEU A O 1
ATOM 1209 N N . LEU A 1 151 ? 8.493 4.615 -4.481 1.00 98.06 151 LEU A N 1
ATOM 1210 C CA . LEU A 1 151 ? 7.956 4.461 -5.839 1.00 98.06 151 LEU A CA 1
ATOM 1211 C C . LEU A 1 151 ? 9.055 4.497 -6.920 1.00 98.06 151 LEU A C 1
ATOM 1213 O O . LEU A 1 151 ? 9.039 3.605 -7.775 1.00 98.06 151 LEU A O 1
ATOM 1217 N N . PRO A 1 152 ? 10.023 5.440 -6.905 1.00 98.38 152 PRO A N 1
ATOM 1218 C CA . PRO A 1 152 ? 11.119 5.441 -7.876 1.00 98.38 152 PRO A CA 1
ATOM 1219 C C . PRO A 1 152 ? 11.962 4.163 -7.840 1.00 98.38 152 PRO A C 1
ATOM 1221 O O . PRO A 1 152 ? 12.264 3.589 -8.890 1.00 98.38 152 PRO A O 1
ATOM 1224 N N . ASN A 1 153 ? 12.310 3.679 -6.643 1.00 98.00 153 ASN A N 1
ATOM 1225 C CA . ASN A 1 153 ? 13.091 2.453 -6.500 1.00 98.00 153 ASN A CA 1
ATOM 1226 C C . ASN A 1 153 ? 12.297 1.218 -6.943 1.00 98.00 153 ASN A C 1
ATOM 1228 O O . ASN A 1 153 ? 12.845 0.346 -7.624 1.00 98.00 153 ASN A O 1
ATOM 1232 N N . TRP A 1 154 ? 10.994 1.168 -6.649 1.00 98.31 154 TRP A N 1
ATOM 1233 C CA . TRP A 1 154 ? 10.112 0.111 -7.139 1.00 98.31 154 TRP A CA 1
ATOM 1234 C C . TRP A 1 154 ? 10.032 0.107 -8.672 1.00 98.31 154 TRP A C 1
ATOM 1236 O O . TRP A 1 154 ? 10.204 -0.950 -9.286 1.00 98.31 154 TRP A O 1
ATOM 1246 N N . LEU A 1 155 ? 9.870 1.279 -9.301 1.00 98.56 155 LEU A N 1
ATOM 1247 C CA . LEU A 1 155 ? 9.885 1.435 -10.760 1.00 98.56 155 LEU A CA 1
ATOM 1248 C C . LEU A 1 155 ? 11.200 0.930 -11.356 1.00 98.56 155 LEU A C 1
ATOM 1250 O O . LEU A 1 155 ? 11.190 0.157 -12.317 1.00 98.56 155 LEU A O 1
ATOM 1254 N N . GLN A 1 156 ? 12.333 1.327 -10.773 1.00 98.19 156 GLN A N 1
ATOM 1255 C CA . GLN A 1 156 ? 13.645 0.895 -11.239 1.00 98.19 156 GLN A CA 1
ATOM 1256 C C . GLN A 1 156 ? 13.771 -0.633 -11.205 1.00 98.19 156 GLN A C 1
ATOM 1258 O O . GLN A 1 156 ? 14.197 -1.219 -12.201 1.00 98.19 156 GLN A O 1
ATOM 1263 N N . VAL A 1 157 ? 13.356 -1.280 -10.108 1.00 98.19 157 VAL A N 1
ATOM 1264 C CA . VAL A 1 157 ? 13.344 -2.749 -9.993 1.00 98.19 157 VAL A CA 1
ATOM 1265 C C . VAL A 1 157 ? 12.469 -3.387 -11.068 1.00 98.19 157 VAL A C 1
ATOM 1267 O O . VAL A 1 157 ? 12.914 -4.304 -11.760 1.00 98.19 157 VAL A O 1
ATOM 1270 N N . ALA A 1 158 ? 11.250 -2.887 -11.260 1.00 98.06 158 ALA A N 1
ATOM 1271 C CA . ALA A 1 158 ? 10.327 -3.452 -12.237 1.00 98.06 158 ALA A CA 1
ATOM 1272 C C . ALA A 1 158 ? 10.851 -3.355 -13.682 1.00 98.06 158 ALA A C 1
ATOM 1274 O O . ALA A 1 158 ? 10.657 -4.285 -14.472 1.00 98.06 158 ALA A O 1
ATOM 1275 N N . LEU A 1 159 ? 11.568 -2.273 -14.015 1.00 97.88 159 LEU A N 1
ATOM 1276 C CA . LEU A 1 159 ? 12.166 -2.054 -15.336 1.00 97.88 159 LEU A CA 1
ATOM 1277 C C . LEU A 1 159 ? 13.407 -2.922 -15.602 1.00 97.88 159 LEU A C 1
ATOM 1279 O O . LEU A 1 159 ? 13.622 -3.339 -16.747 1.00 97.88 159 LEU A O 1
ATOM 1283 N N . ILE A 1 160 ? 14.231 -3.189 -14.582 1.00 97.62 160 ILE A N 1
ATOM 1284 C CA . ILE A 1 160 ? 15.422 -4.050 -14.720 1.00 97.62 160 ILE A CA 1
ATOM 1285 C C . ILE A 1 160 ? 15.091 -5.541 -14.602 1.00 97.62 160 ILE A C 1
ATOM 1287 O O . ILE A 1 160 ? 15.863 -6.371 -15.087 1.00 97.62 160 ILE A O 1
ATOM 1291 N N . ASN A 1 161 ? 13.953 -5.897 -14.000 1.0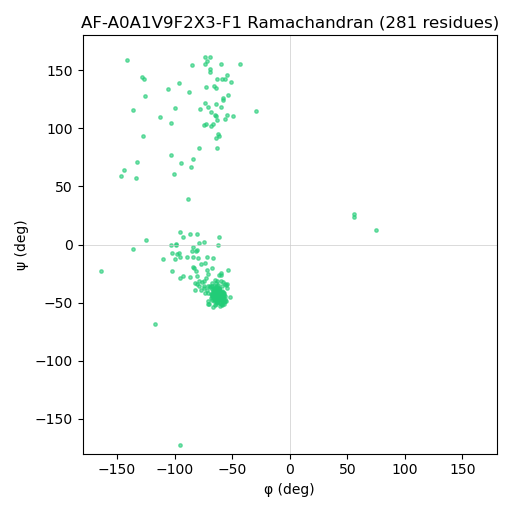0 97.81 161 ASN A N 1
ATOM 1292 C CA . ASN A 1 161 ? 13.512 -7.280 -13.888 1.00 97.81 161 ASN A CA 1
ATOM 1293 C C . ASN A 1 161 ? 13.131 -7.843 -15.270 1.00 97.81 161 ASN A C 1
ATOM 1295 O O . ASN A 1 161 ? 12.052 -7.592 -15.800 1.00 97.81 161 ASN A O 1
ATOM 1299 N N . THR A 1 162 ? 14.019 -8.646 -15.858 1.00 96.88 162 THR A N 1
ATOM 1300 C CA . THR A 1 162 ? 13.817 -9.263 -17.181 1.00 96.88 162 THR A CA 1
ATOM 1301 C C . THR A 1 162 ? 12.773 -10.377 -17.194 1.00 96.88 162 THR A C 1
ATOM 1303 O O . THR A 1 162 ? 12.387 -10.810 -18.276 1.00 96.88 162 THR A O 1
ATOM 1306 N N . GLN A 1 163 ? 12.313 -10.829 -16.025 1.00 96.88 163 GLN A N 1
ATOM 1307 C CA . GLN A 1 163 ? 11.236 -11.811 -15.876 1.00 96.88 163 GLN A CA 1
ATOM 1308 C C . GLN A 1 163 ? 9.885 -11.153 -15.563 1.00 96.88 163 GLN A C 1
ATOM 1310 O O . GLN A 1 163 ? 8.897 -11.859 -15.392 1.00 96.88 163 GLN A O 1
ATOM 1315 N N . SER A 1 164 ? 9.822 -9.820 -15.474 1.00 96.81 164 SER A N 1
ATOM 1316 C CA . SER A 1 164 ? 8.574 -9.125 -15.168 1.00 96.81 164 SER A CA 1
ATOM 1317 C C . SER A 1 164 ? 7.597 -9.129 -16.355 1.00 96.81 164 SER A C 1
ATOM 1319 O O . SER A 1 164 ? 8.020 -9.268 -17.517 1.00 96.81 164 SER A O 1
ATOM 1321 N N . PRO A 1 165 ? 6.298 -8.866 -16.100 1.00 96.06 165 PRO A N 1
ATOM 1322 C CA . PRO A 1 165 ? 5.313 -8.580 -17.151 1.00 96.06 165 PRO A CA 1
ATOM 1323 C C . PRO A 1 165 ? 5.740 -7.438 -18.095 1.00 96.06 165 PRO A C 1
ATOM 1325 O O . PRO A 1 165 ? 5.325 -7.376 -19.254 1.00 96.06 165 PRO A O 1
ATOM 1328 N N . TYR A 1 166 ? 6.646 -6.571 -17.631 1.00 97.62 166 TYR A N 1
ATOM 1329 C CA . TYR A 1 166 ? 7.167 -5.405 -18.344 1.00 97.62 166 TYR A CA 1
ATOM 1330 C C . TYR A 1 166 ? 8.486 -5.663 -19.081 1.00 97.62 166 TYR A C 1
ATOM 1332 O O . TYR A 1 166 ? 9.128 -4.729 -19.556 1.00 97.62 166 TYR A O 1
ATOM 1340 N N . SER A 1 167 ? 8.925 -6.917 -19.196 1.00 94.44 167 SER A N 1
ATOM 1341 C CA . SER A 1 167 ? 10.195 -7.278 -19.841 1.00 94.44 167 SER A CA 1
ATOM 1342 C C . SER A 1 167 ? 10.277 -6.882 -21.324 1.00 94.44 167 SER A C 1
ATOM 1344 O O . SER A 1 167 ? 11.369 -6.622 -21.836 1.00 94.44 167 SER A O 1
ATOM 1346 N N . ASN A 1 168 ? 9.138 -6.782 -22.018 1.00 94.19 168 ASN A N 1
ATOM 1347 C CA . ASN A 1 168 ? 9.076 -6.326 -23.407 1.00 94.19 168 ASN A CA 1
ATOM 1348 C C . ASN A 1 168 ? 9.027 -4.784 -23.517 1.00 94.19 168 ASN A C 1
ATOM 1350 O O . ASN A 1 168 ? 8.572 -4.082 -22.616 1.00 94.19 168 ASN A O 1
ATOM 1354 N N . GLY A 1 169 ? 9.484 -4.235 -24.651 1.00 85.75 169 GLY A N 1
ATOM 1355 C CA . GLY A 1 169 ? 9.603 -2.780 -24.835 1.00 85.75 169 GLY A CA 1
ATOM 1356 C C . GLY A 1 169 ? 8.285 -2.002 -24.702 1.00 85.75 169 GLY A C 1
ATOM 1357 O O . GLY A 1 169 ? 8.299 -0.868 -24.232 1.00 85.75 169 GLY A O 1
ATOM 1358 N N . ASN A 1 170 ? 7.149 -2.609 -25.063 1.00 95.06 170 ASN A N 1
ATOM 1359 C CA . ASN A 1 170 ? 5.838 -1.977 -24.906 1.00 95.06 170 ASN A CA 1
ATOM 1360 C C . ASN A 1 170 ? 5.401 -1.937 -23.432 1.00 95.06 170 ASN A C 1
ATOM 1362 O O . ASN A 1 170 ? 4.930 -0.906 -22.967 1.00 95.06 170 ASN A O 1
ATOM 1366 N N . GLY A 1 171 ? 5.624 -3.021 -22.685 1.00 96.38 171 GLY A N 1
ATOM 1367 C CA . GLY A 1 171 ? 5.310 -3.123 -21.262 1.00 96.38 171 GLY A CA 1
ATOM 1368 C C . GLY A 1 171 ? 6.049 -2.079 -20.431 1.00 96.38 171 GLY A C 1
ATOM 1369 O O . GLY A 1 171 ? 5.430 -1.408 -19.616 1.00 96.38 171 GLY A O 1
ATOM 1370 N N . ARG A 1 172 ? 7.340 -1.838 -20.704 1.00 96.94 172 ARG A N 1
ATOM 1371 C CA . ARG A 1 172 ? 8.095 -0.761 -20.029 1.00 96.94 172 ARG A CA 1
ATOM 1372 C C . ARG A 1 172 ? 7.468 0.612 -20.227 1.00 96.94 172 ARG A C 1
ATOM 1374 O O . ARG A 1 172 ? 7.404 1.397 -19.290 1.00 96.94 172 ARG A O 1
ATOM 1381 N N . LYS A 1 173 ? 7.015 0.902 -21.450 1.00 97.19 173 LYS A N 1
ATOM 1382 C CA . LYS A 1 173 ? 6.366 2.176 -21.765 1.00 97.19 173 LYS A CA 1
ATOM 1383 C C . LYS A 1 173 ? 5.045 2.320 -21.005 1.00 97.19 173 LYS A C 1
ATOM 1385 O O . LYS A 1 173 ? 4.830 3.361 -20.396 1.00 97.19 173 LYS A O 1
ATOM 1390 N N . VAL A 1 174 ? 4.222 1.268 -20.996 1.00 97.31 174 VAL A N 1
ATOM 1391 C CA . VAL A 1 174 ? 2.956 1.226 -20.244 1.00 97.31 174 VAL A CA 1
ATOM 1392 C C . VAL A 1 174 ? 3.196 1.445 -18.748 1.00 97.31 174 VAL A C 1
ATOM 1394 O O . VAL A 1 174 ? 2.522 2.280 -18.151 1.00 97.31 174 VAL A O 1
ATOM 1397 N N . LEU A 1 175 ? 4.199 0.780 -18.162 1.00 98.00 175 LEU A N 1
ATOM 1398 C CA . LEU A 1 175 ? 4.555 0.960 -16.753 1.00 98.00 175 LEU A CA 1
ATOM 1399 C C . LEU A 1 175 ? 4.977 2.401 -16.444 1.00 98.00 175 LEU A C 1
ATOM 1401 O O . LEU A 1 175 ? 4.510 2.966 -15.461 1.00 98.00 175 LEU A O 1
ATOM 1405 N N . CYS A 1 176 ? 5.832 3.010 -17.272 1.00 98.12 176 CYS A N 1
ATOM 1406 C CA . CYS A 1 176 ? 6.241 4.401 -17.071 1.00 98.12 176 CYS A CA 1
ATOM 1407 C C . CYS A 1 176 ? 5.049 5.366 -17.174 1.00 98.12 176 CYS A C 1
ATOM 1409 O O . CYS A 1 176 ? 4.912 6.254 -16.341 1.00 98.12 176 CYS A O 1
ATOM 1411 N N . GLU A 1 177 ? 4.163 5.188 -18.159 1.00 97.88 177 GLU A N 1
ATOM 1412 C CA . GLU A 1 177 ? 2.956 6.017 -18.294 1.00 97.88 177 GLU A CA 1
ATOM 1413 C C . GLU A 1 177 ? 2.022 5.857 -17.086 1.00 97.88 177 GLU A C 1
ATOM 1415 O O . GLU A 1 177 ? 1.545 6.850 -16.535 1.00 97.88 177 GLU A O 1
ATOM 1420 N N . PHE A 1 178 ? 1.804 4.621 -16.627 1.00 98.12 178 PHE A N 1
ATOM 1421 C CA . PHE A 1 178 ? 1.024 4.346 -15.422 1.00 98.12 178 PHE A CA 1
ATOM 1422 C C . PHE A 1 178 ? 1.661 4.965 -14.169 1.00 98.12 178 PHE A C 1
ATOM 1424 O O . PHE A 1 178 ? 0.958 5.581 -13.370 1.00 98.12 178 PHE A O 1
ATOM 1431 N N . TYR A 1 179 ? 2.982 4.855 -14.018 1.00 98.38 179 TYR A N 1
ATOM 1432 C CA . TYR A 1 179 ? 3.737 5.433 -12.908 1.00 98.38 179 TYR A CA 1
ATOM 1433 C C . TYR A 1 179 ? 3.564 6.956 -12.817 1.00 98.38 179 TYR A C 1
ATOM 1435 O O . TYR A 1 179 ? 3.262 7.470 -11.741 1.00 98.38 179 TYR A O 1
ATOM 1443 N N . GLU A 1 180 ? 3.689 7.674 -13.937 1.00 97.88 180 GLU A N 1
ATOM 1444 C CA . GLU A 1 180 ? 3.524 9.136 -13.981 1.00 97.88 180 GLU A CA 1
ATOM 1445 C C . GLU A 1 180 ? 2.104 9.571 -13.579 1.00 97.88 180 GLU A C 1
ATOM 1447 O O . GLU A 1 180 ? 1.909 10.552 -12.848 1.00 97.88 180 GLU A O 1
ATOM 1452 N N . LEU A 1 181 ? 1.091 8.811 -14.008 1.00 97.44 181 LEU A N 1
ATOM 1453 C CA . LEU A 1 181 ? -0.293 9.033 -13.589 1.00 97.44 181 LEU A CA 1
ATOM 1454 C C . LEU A 1 181 ? -0.473 8.753 -12.093 1.00 97.44 181 LEU A C 1
ATOM 1456 O O . LEU A 1 181 ? -1.094 9.553 -11.389 1.00 97.44 181 LEU A O 1
ATOM 1460 N N . LEU A 1 182 ? 0.095 7.651 -11.600 1.00 97.88 182 LEU A N 1
ATOM 1461 C CA . LEU A 1 182 ? -0.002 7.226 -10.208 1.00 97.88 182 LEU A CA 1
ATOM 1462 C C . LEU A 1 182 ? 0.653 8.232 -9.252 1.00 97.88 182 LEU A C 1
ATOM 1464 O O . LEU A 1 182 ? 0.020 8.644 -8.280 1.00 97.88 182 LEU A O 1
ATOM 1468 N N . ILE A 1 183 ? 1.884 8.673 -9.527 1.00 97.62 183 ILE A N 1
ATOM 1469 C CA . ILE A 1 183 ? 2.605 9.616 -8.658 1.00 97.62 183 ILE A CA 1
ATOM 1470 C C . ILE A 1 183 ? 1.917 10.985 -8.617 1.00 97.62 183 ILE A C 1
ATOM 1472 O O . ILE A 1 183 ? 1.743 11.573 -7.544 1.00 97.62 183 ILE A O 1
ATOM 1476 N N . THR A 1 184 ? 1.435 11.461 -9.770 1.00 96.75 184 THR A N 1
ATOM 1477 C CA . THR A 1 184 ? 0.654 12.700 -9.868 1.00 96.75 184 THR A CA 1
ATOM 1478 C C . THR A 1 184 ? -0.631 12.592 -9.051 1.00 96.75 184 THR A C 1
ATOM 1480 O O . THR A 1 184 ? -0.996 13.521 -8.325 1.00 96.75 184 THR A O 1
ATOM 1483 N N . TYR A 1 185 ? -1.318 11.455 -9.150 1.00 97.44 185 TYR A N 1
ATOM 1484 C CA . TYR A 1 185 ? -2.549 11.199 -8.420 1.00 97.44 185 TYR A CA 1
ATOM 1485 C C . TYR A 1 185 ? -2.336 11.167 -6.904 1.00 97.44 185 TYR A C 1
ATOM 1487 O O . TYR A 1 185 ? -3.008 11.904 -6.181 1.00 97.44 185 TYR A O 1
ATOM 1495 N N . VAL A 1 186 ? -1.369 10.378 -6.425 1.00 97.31 186 VAL A N 1
ATOM 1496 C CA . VAL A 1 186 ? -1.016 10.268 -5.000 1.00 97.31 186 VAL A CA 1
ATOM 1497 C C . VAL A 1 186 ? -0.637 11.632 -4.418 1.00 97.31 186 VAL A C 1
ATOM 1499 O O . VAL A 1 186 ? -1.100 11.992 -3.336 1.00 97.31 186 VAL A O 1
ATOM 1502 N N . SER A 1 187 ? 0.127 12.435 -5.162 1.00 96.62 187 SER A N 1
ATOM 1503 C CA . SER A 1 187 ? 0.521 13.785 -4.738 1.00 96.62 187 SER A CA 1
ATOM 1504 C C . SER A 1 187 ? -0.688 14.711 -4.567 1.00 96.62 187 SER A C 1
ATOM 1506 O O . SER A 1 187 ? -0.816 15.406 -3.557 1.00 96.62 187 SER A O 1
ATOM 1508 N N . LYS A 1 188 ? -1.624 14.702 -5.525 1.00 96.12 188 LYS A N 1
ATOM 1509 C CA . LYS A 1 188 ? -2.867 15.486 -5.431 1.00 96.12 188 LYS A CA 1
ATOM 1510 C C . LYS A 1 188 ? -3.767 14.992 -4.296 1.00 96.12 188 LYS A C 1
ATOM 1512 O O . LYS A 1 188 ? -4.363 15.812 -3.598 1.00 96.12 188 LYS A O 1
ATOM 1517 N N . LEU A 1 189 ? -3.837 13.677 -4.087 1.00 96.25 189 LEU A N 1
ATOM 1518 C CA . LEU A 1 189 ? -4.593 13.064 -2.997 1.00 96.25 189 LEU A CA 1
ATOM 1519 C C . LEU A 1 189 ? -4.065 13.510 -1.626 1.00 96.25 189 LEU A C 1
ATOM 1521 O O . LEU A 1 189 ? -4.857 13.861 -0.755 1.00 96.25 189 LEU A O 1
ATOM 1525 N N . TYR A 1 190 ? -2.742 13.577 -1.460 1.00 96.50 190 TYR A N 1
ATOM 1526 C CA . TYR A 1 190 ? -2.110 14.093 -0.245 1.00 96.50 190 TYR A CA 1
ATOM 1527 C C . TYR A 1 190 ? -2.441 15.571 0.011 1.00 96.50 190 TYR A C 1
ATOM 1529 O O . TYR A 1 190 ? -2.833 15.941 1.117 1.00 96.50 190 TYR A O 1
ATOM 1537 N N . ILE A 1 191 ? -2.346 16.429 -1.013 1.00 95.12 191 ILE A N 1
ATOM 1538 C CA . ILE A 1 191 ? -2.704 17.856 -0.892 1.00 95.12 191 ILE A CA 1
ATOM 1539 C C . ILE A 1 191 ? -4.176 18.013 -0.484 1.00 95.12 191 ILE A C 1
ATOM 1541 O O . ILE A 1 191 ? -4.519 18.851 0.357 1.00 95.12 191 ILE A O 1
ATOM 1545 N N . MET A 1 192 ? -5.057 17.193 -1.056 1.00 94.44 192 MET A N 1
ATOM 1546 C CA . MET A 1 192 ? -6.477 17.177 -0.717 1.00 94.44 192 MET A CA 1
ATOM 1547 C C . MET A 1 192 ? -6.724 16.725 0.730 1.00 94.44 192 MET A C 1
ATOM 1549 O O . MET A 1 192 ? -7.556 17.322 1.416 1.00 94.44 192 MET A O 1
ATOM 1553 N N . GLU A 1 193 ? -5.975 15.728 1.215 1.00 95.00 193 GLU A N 1
ATOM 1554 C CA . GLU A 1 193 ? -6.013 15.291 2.615 1.00 95.00 193 GLU A CA 1
ATOM 1555 C C . GLU A 1 193 ? -5.602 16.423 3.560 1.00 95.00 193 GLU A C 1
ATOM 1557 O O . GLU A 1 193 ? -6.385 16.802 4.435 1.00 95.00 193 GLU A O 1
ATOM 1562 N N . LYS A 1 194 ? -4.440 17.042 3.323 1.00 94.88 194 LYS A N 1
ATOM 1563 C CA . LYS A 1 194 ? -3.913 18.117 4.178 1.00 94.88 194 LYS A CA 1
ATOM 1564 C C . LYS A 1 194 ? -4.776 19.371 4.183 1.00 94.88 194 LYS A C 1
ATOM 1566 O O . LYS A 1 194 ? -4.874 20.046 5.205 1.00 94.88 194 LYS A O 1
ATOM 1571 N N . SER A 1 195 ? -5.427 19.676 3.065 1.00 94.12 195 SER A N 1
ATOM 1572 C CA . SER A 1 195 ? -6.375 20.791 2.973 1.00 94.12 195 SER A CA 1
ATOM 1573 C C . SER A 1 195 ? -7.766 20.459 3.529 1.00 94.12 195 SER A C 1
ATOM 1575 O O . SER A 1 195 ? -8.612 21.349 3.601 1.00 94.12 195 SER A O 1
ATOM 1577 N N . GLN A 1 196 ? -8.012 19.206 3.935 1.00 91.00 196 GLN A N 1
ATOM 1578 C CA . GLN A 1 196 ? -9.311 18.698 4.390 1.00 91.00 196 GLN A CA 1
ATOM 1579 C C . GLN A 1 196 ? -10.436 18.899 3.354 1.00 91.00 196 GLN A C 1
ATOM 1581 O O . GLN A 1 196 ? -11.617 18.964 3.698 1.00 91.00 196 GLN A O 1
ATOM 1586 N N . GLN A 1 197 ? -10.093 18.966 2.063 1.00 85.69 197 GLN A N 1
ATOM 1587 C CA . GLN A 1 197 ? -11.019 19.296 0.972 1.00 85.69 197 GLN A CA 1
ATOM 1588 C C . GLN A 1 197 ? -11.741 18.073 0.384 1.00 85.69 197 GLN A C 1
ATOM 1590 O O . GLN A 1 197 ? -12.026 18.009 -0.810 1.00 85.69 197 GLN A O 1
ATOM 1595 N N . PHE A 1 198 ? -12.146 17.121 1.226 1.00 83.88 198 PHE A N 1
ATOM 1596 C CA . PHE A 1 198 ? -12.968 15.982 0.789 1.00 83.88 198 PHE A CA 1
ATOM 1597 C C . PHE A 1 198 ? -14.437 16.352 0.507 1.00 83.88 198 PHE A C 1
ATOM 1599 O O . PHE A 1 198 ? -15.232 15.486 0.149 1.00 83.88 198 PHE A O 1
ATOM 1606 N N . ALA A 1 199 ? -14.810 17.630 0.633 1.00 76.81 199 ALA A N 1
ATOM 1607 C CA . ALA A 1 199 ? -16.158 18.114 0.338 1.00 76.81 199 ALA A CA 1
ATOM 1608 C C . ALA A 1 199 ? -16.472 18.160 -1.171 1.00 76.81 199 ALA A C 1
ATOM 1610 O O . ALA A 1 199 ? -17.630 18.011 -1.553 1.00 76.81 199 ALA A O 1
ATOM 1611 N N . ASN A 1 200 ? -15.462 18.344 -2.035 1.00 79.75 200 ASN A N 1
ATOM 1612 C CA . ASN A 1 200 ? -15.638 18.301 -3.491 1.00 79.75 200 ASN A CA 1
ATOM 1613 C C . ASN A 1 200 ? -14.434 17.674 -4.225 1.00 79.75 200 ASN A C 1
ATOM 1615 O O . ASN A 1 200 ? -13.780 18.336 -5.029 1.00 79.75 200 ASN A O 1
ATOM 1619 N N . PRO A 1 201 ? -14.135 16.387 -3.997 1.00 79.38 201 PRO A N 1
ATOM 1620 C CA . PRO A 1 201 ? -13.002 15.713 -4.622 1.00 79.38 201 PRO A CA 1
ATOM 1621 C C . PRO A 1 201 ? -13.295 15.258 -6.065 1.00 79.38 201 PRO A C 1
ATOM 1623 O O . PRO A 1 201 ? -12.523 14.503 -6.657 1.00 79.38 201 PRO A O 1
ATOM 1626 N N . SER A 1 202 ? -14.435 15.680 -6.624 1.00 74.00 202 SER A N 1
ATOM 1627 C CA . SER A 1 202 ? -15.017 15.088 -7.827 1.00 74.00 202 SER A CA 1
ATOM 1628 C C . SER A 1 202 ? -14.107 15.209 -9.045 1.00 74.00 202 SER A C 1
ATOM 1630 O O . SER A 1 202 ? -13.945 14.216 -9.744 1.00 74.00 202 SER A O 1
ATOM 1632 N N . SER A 1 203 ? -13.455 16.352 -9.280 1.00 87.38 203 SER A N 1
ATOM 1633 C CA . SER A 1 203 ? -12.567 16.510 -10.441 1.00 87.38 203 SER A CA 1
ATOM 1634 C C . SER A 1 203 ? -11.347 15.596 -10.360 1.00 87.38 203 SER A C 1
ATOM 1636 O O . SER A 1 203 ? -11.088 14.856 -11.299 1.00 87.38 203 SER A O 1
ATOM 1638 N N . LEU A 1 204 ? -10.659 15.552 -9.213 1.00 91.69 204 LEU A N 1
ATOM 1639 C CA . LEU A 1 204 ? -9.467 14.718 -9.036 1.00 91.69 204 LEU A CA 1
ATOM 1640 C C . LEU A 1 204 ? -9.756 13.237 -9.307 1.00 91.69 204 LEU A C 1
ATOM 1642 O O . LEU A 1 204 ? -9.019 12.579 -10.041 1.00 91.69 204 LEU A O 1
ATOM 1646 N N . PHE A 1 205 ? -10.815 12.709 -8.693 1.00 93.12 205 PHE A N 1
ATOM 1647 C CA . PHE A 1 205 ? -11.162 11.301 -8.841 1.00 93.12 205 PHE A CA 1
ATOM 1648 C C . PHE A 1 205 ? -11.728 10.985 -10.222 1.00 93.12 205 PHE A C 1
ATOM 1650 O O . PHE A 1 205 ? -11.397 9.945 -10.784 1.00 93.12 205 PHE A O 1
ATOM 1657 N N . THR A 1 206 ? -12.549 11.882 -10.772 1.00 92.62 206 THR A N 1
ATOM 1658 C CA . THR A 1 206 ? -13.132 11.705 -12.104 1.00 92.62 206 THR A CA 1
ATOM 1659 C C . THR A 1 206 ? -12.048 11.680 -13.168 1.00 92.62 206 THR A C 1
ATOM 1661 O O . THR A 1 206 ? -12.025 10.745 -13.961 1.00 92.62 206 THR A O 1
ATOM 1664 N N . ASP A 1 207 ? -11.119 12.637 -13.143 1.00 93.56 207 ASP A N 1
ATOM 1665 C CA . ASP A 1 207 ? -10.036 12.719 -14.124 1.00 93.56 207 ASP A CA 1
ATOM 1666 C C . ASP A 1 207 ? -9.195 11.430 -14.119 1.00 93.56 207 ASP A C 1
ATOM 1668 O O . ASP A 1 207 ? -8.933 10.848 -15.171 1.00 93.56 207 ASP A O 1
ATOM 1672 N N . PHE A 1 208 ? -8.834 10.931 -12.929 1.00 96.56 208 PHE A N 1
ATOM 1673 C CA . PHE A 1 208 ? -8.024 9.719 -12.798 1.00 96.56 208 PHE A CA 1
ATOM 1674 C C . PHE A 1 208 ? -8.784 8.446 -13.192 1.00 96.56 208 PHE A C 1
ATOM 1676 O O . PHE A 1 208 ? -8.293 7.684 -14.021 1.00 96.56 208 PHE A O 1
ATOM 1683 N N . PHE A 1 209 ? -9.984 8.202 -12.651 1.00 96.56 209 PHE A N 1
ATOM 1684 C CA . PHE A 1 209 ? -10.712 6.949 -12.905 1.00 96.56 209 PHE A CA 1
ATOM 1685 C C . PHE A 1 209 ? -11.387 6.887 -14.283 1.00 96.56 209 PHE A C 1
ATOM 1687 O O . PHE A 1 209 ? -11.718 5.792 -14.743 1.00 96.56 209 PHE A O 1
ATOM 1694 N N . GLN A 1 210 ? -11.566 8.020 -14.973 1.00 94.31 210 GLN A N 1
ATOM 1695 C CA . GLN A 1 210 ? -11.935 8.027 -16.394 1.00 94.31 210 GLN A CA 1
ATOM 1696 C C . GLN A 1 210 ? -10.759 7.651 -17.296 1.00 94.31 210 GLN A C 1
ATOM 1698 O O . GLN A 1 210 ? -10.959 6.957 -18.292 1.00 94.31 210 GLN A O 1
ATOM 1703 N N . GLN A 1 211 ? -9.544 8.089 -16.955 1.00 96.06 211 GLN A N 1
ATOM 1704 C CA . GLN A 1 211 ? -8.338 7.746 -17.706 1.00 96.06 211 GLN A CA 1
ATOM 1705 C C . GLN A 1 211 ? -7.865 6.315 -17.411 1.00 96.06 211 GLN A C 1
ATOM 1707 O O . GLN A 1 211 ? -7.459 5.594 -18.322 1.00 96.06 211 GLN A O 1
ATOM 1712 N N . CYS A 1 212 ? -7.955 5.892 -16.150 1.00 96.50 212 CYS A N 1
ATOM 1713 C CA . CYS A 1 212 ? -7.518 4.592 -15.659 1.00 96.50 212 CYS A CA 1
ATOM 1714 C C . CYS A 1 212 ? -8.655 3.909 -14.882 1.00 96.50 212 CYS A C 1
ATOM 1716 O O . CYS A 1 212 ? -8.788 4.116 -13.672 1.00 96.50 212 CYS A O 1
ATOM 1718 N N . PRO A 1 213 ? -9.473 3.067 -15.543 1.00 97.31 213 PRO A N 1
ATOM 1719 C CA . PRO A 1 213 ? -10.518 2.305 -14.868 1.00 97.31 213 PRO A CA 1
ATOM 1720 C C . PRO A 1 213 ? -9.955 1.480 -13.705 1.00 97.31 213 PRO A C 1
ATOM 1722 O O . PRO A 1 213 ? -8.850 0.947 -13.799 1.00 97.31 213 PRO A O 1
ATOM 1725 N N . ILE A 1 214 ? -10.725 1.312 -12.628 1.00 97.88 214 ILE A N 1
ATOM 1726 C CA . ILE A 1 214 ? -10.244 0.636 -11.409 1.00 97.88 214 ILE A CA 1
ATOM 1727 C C . ILE A 1 214 ? -9.677 -0.770 -11.675 1.00 97.88 214 ILE A C 1
ATOM 1729 O O . ILE A 1 214 ? -8.654 -1.141 -11.107 1.00 97.88 214 ILE A O 1
ATOM 1733 N N . ASP A 1 215 ? -10.273 -1.534 -12.595 1.00 98.12 215 ASP A N 1
ATOM 1734 C CA . ASP A 1 215 ? -9.794 -2.877 -12.947 1.00 98.12 215 ASP A CA 1
ATOM 1735 C C . ASP A 1 215 ? -8.474 -2.857 -13.728 1.00 98.12 215 ASP A C 1
ATOM 1737 O O . ASP A 1 215 ? -7.721 -3.830 -13.711 1.00 98.12 215 ASP A O 1
ATOM 1741 N N . TYR A 1 216 ? -8.182 -1.764 -14.437 1.00 98.12 216 TYR A N 1
ATOM 1742 C CA . TYR A 1 216 ? -6.863 -1.536 -15.020 1.00 98.12 216 TYR A CA 1
ATOM 1743 C C . TYR A 1 216 ? -5.850 -1.228 -13.914 1.00 98.12 216 TYR A C 1
ATOM 1745 O O . TYR A 1 216 ? -4.851 -1.927 -13.808 1.00 98.12 216 TYR A O 1
ATOM 1753 N N . VAL A 1 217 ? -6.160 -0.278 -13.023 1.00 98.38 217 VAL A N 1
ATOM 1754 C CA . VAL A 1 217 ? -5.263 0.121 -11.922 1.00 98.38 217 VAL A CA 1
ATOM 1755 C C . VAL A 1 217 ? -4.911 -1.063 -11.015 1.00 98.38 217 VAL A C 1
ATOM 1757 O O . VAL A 1 217 ? -3.748 -1.243 -10.671 1.00 98.38 217 VAL A O 1
ATOM 1760 N N . ARG A 1 218 ? -5.887 -1.906 -10.655 1.00 98.38 218 ARG A N 1
ATOM 1761 C CA . ARG A 1 218 ? -5.655 -3.114 -9.843 1.00 98.38 218 ARG A CA 1
ATOM 1762 C C . ARG A 1 218 ? -4.697 -4.099 -10.508 1.00 98.38 218 ARG A C 1
ATOM 1764 O O . ARG A 1 218 ? -3.839 -4.649 -9.825 1.00 98.38 218 ARG A O 1
ATOM 1771 N N . ARG A 1 219 ? -4.860 -4.331 -11.815 1.00 98.31 219 ARG A N 1
ATOM 1772 C CA . ARG A 1 219 ? -3.989 -5.232 -12.581 1.00 98.31 219 ARG A CA 1
ATOM 1773 C C . ARG A 1 219 ? -2.580 -4.669 -12.688 1.00 98.31 219 ARG A C 1
ATOM 1775 O O . ARG A 1 219 ? -1.647 -5.374 -12.339 1.00 98.31 219 ARG A O 1
ATOM 1782 N N . GLU A 1 220 ? -2.443 -3.394 -13.041 1.00 98.50 220 GLU A N 1
ATOM 1783 C CA . GLU A 1 220 ? -1.127 -2.753 -13.112 1.00 98.50 220 GLU A CA 1
ATOM 1784 C C . GLU A 1 220 ? -0.417 -2.739 -11.754 1.00 98.50 220 GLU A C 1
ATOM 1786 O O . GLU A 1 220 ? 0.764 -3.045 -11.684 1.00 98.50 220 GLU A O 1
ATOM 1791 N N . LEU A 1 221 ? -1.112 -2.467 -10.643 1.00 98.56 221 LEU A N 1
ATOM 1792 C CA . LEU A 1 221 ? -0.494 -2.552 -9.314 1.00 98.56 221 LEU A CA 1
ATOM 1793 C C . LEU A 1 221 ? -0.062 -3.980 -8.951 1.00 98.56 221 LEU A C 1
ATOM 1795 O O . LEU A 1 221 ? 0.961 -4.150 -8.288 1.00 98.56 221 LEU A O 1
ATOM 1799 N N . ALA A 1 222 ? -0.827 -4.997 -9.355 1.00 98.44 222 ALA A N 1
ATOM 1800 C CA . ALA A 1 222 ? -0.473 -6.394 -9.125 1.00 98.44 222 ALA A CA 1
ATOM 1801 C C . ALA A 1 222 ? 0.750 -6.814 -9.957 1.00 98.44 222 ALA A C 1
ATOM 1803 O O . ALA A 1 222 ? 1.688 -7.384 -9.401 1.00 98.44 222 ALA A O 1
ATOM 1804 N N . ASP A 1 223 ? 0.783 -6.460 -11.243 1.00 98.44 223 ASP A N 1
ATOM 1805 C CA . ASP A 1 223 ? 1.919 -6.711 -12.137 1.00 98.44 223 ASP A CA 1
ATOM 1806 C C . ASP A 1 223 ? 3.171 -5.960 -11.651 1.00 98.44 223 ASP A C 1
ATOM 1808 O O . ASP A 1 223 ? 4.280 -6.503 -11.650 1.00 98.44 223 ASP A O 1
ATOM 1812 N N . PHE A 1 224 ? 3.004 -4.731 -11.150 1.00 98.31 224 PHE A N 1
ATOM 1813 C CA . PHE A 1 224 ? 4.077 -3.951 -10.538 1.00 98.31 224 PHE A CA 1
ATOM 1814 C C . PHE A 1 224 ? 4.607 -4.626 -9.263 1.00 98.31 224 PHE A C 1
ATOM 1816 O O . PHE A 1 224 ? 5.823 -4.693 -9.055 1.00 98.31 224 PHE A O 1
ATOM 1823 N N . LEU A 1 225 ? 3.726 -5.200 -8.432 1.00 98.38 225 LEU A N 1
ATOM 1824 C CA . LEU A 1 225 ? 4.120 -5.951 -7.233 1.00 98.38 225 LEU A CA 1
ATOM 1825 C C . LEU A 1 225 ? 4.892 -7.214 -7.603 1.00 98.38 225 LEU A C 1
ATOM 1827 O O . LEU A 1 225 ? 5.943 -7.470 -7.017 1.00 98.38 225 LEU A O 1
ATOM 1831 N N . GLU A 1 226 ? 4.400 -7.979 -8.575 1.00 97.62 226 GLU A N 1
ATOM 1832 C CA . GLU A 1 226 ? 5.075 -9.176 -9.073 1.00 97.62 226 GLU A CA 1
ATOM 1833 C C . GLU A 1 226 ? 6.469 -8.833 -9.612 1.00 97.62 226 GLU A C 1
ATOM 1835 O O . GLU A 1 226 ? 7.452 -9.486 -9.258 1.00 97.62 226 GLU A O 1
ATOM 1840 N N . ALA A 1 227 ? 6.583 -7.750 -10.386 1.00 97.94 227 ALA A N 1
ATOM 1841 C CA . ALA A 1 227 ? 7.860 -7.261 -10.892 1.00 97.94 227 ALA A CA 1
ATOM 1842 C C . ALA A 1 227 ? 8.824 -6.853 -9.764 1.00 97.94 227 ALA A C 1
ATOM 1844 O O . ALA A 1 227 ? 10.027 -7.104 -9.869 1.00 97.94 227 ALA A O 1
ATOM 1845 N N . GLY A 1 228 ? 8.297 -6.243 -8.698 1.00 97.75 228 GLY A N 1
ATOM 1846 C CA . GLY A 1 228 ? 9.055 -5.803 -7.530 1.00 97.75 228 GLY A CA 1
ATOM 1847 C C . GLY A 1 228 ? 9.545 -6.953 -6.655 1.00 97.75 228 GLY A C 1
ATOM 1848 O O . GLY A 1 228 ? 10.718 -6.989 -6.317 1.00 97.75 228 GLY A O 1
ATOM 1849 N N . VAL A 1 229 ? 8.669 -7.897 -6.304 1.00 97.19 229 VAL A N 1
ATOM 1850 C CA . VAL A 1 229 ? 8.975 -9.011 -5.385 1.00 97.19 229 VAL A CA 1
ATOM 1851 C C . VAL A 1 229 ? 9.678 -10.169 -6.094 1.00 97.19 229 VAL A C 1
ATOM 1853 O O . VAL A 1 229 ? 10.511 -10.844 -5.496 1.00 97.19 229 VAL A O 1
ATOM 1856 N N . GLY A 1 230 ? 9.365 -10.406 -7.370 1.00 94.62 230 GLY A N 1
ATOM 1857 C CA . GLY A 1 230 ? 9.939 -11.489 -8.173 1.00 94.62 230 GLY A CA 1
ATOM 1858 C C . GLY A 1 230 ? 11.340 -11.199 -8.719 1.00 94.62 230 GLY A C 1
ATOM 1859 O O . GLY A 1 230 ? 11.892 -12.013 -9.462 1.00 94.62 230 GLY A O 1
ATOM 1860 N N . TYR A 1 231 ? 11.921 -10.039 -8.408 1.00 97.31 231 TYR A N 1
ATOM 1861 C CA . TYR A 1 231 ? 13.266 -9.701 -8.850 1.00 97.31 231 TYR A CA 1
ATOM 1862 C C . TYR A 1 231 ? 14.316 -10.414 -7.988 1.00 97.31 231 TYR A C 1
ATOM 1864 O O . TYR A 1 231 ? 14.444 -10.161 -6.793 1.00 97.31 231 TYR A O 1
ATOM 1872 N N . ASN A 1 232 ? 15.096 -11.293 -8.622 1.00 95.56 232 ASN A N 1
ATOM 1873 C CA . ASN A 1 232 ? 16.138 -12.099 -7.971 1.00 95.56 232 ASN A CA 1
ATOM 1874 C C . ASN A 1 232 ? 17.536 -11.447 -8.001 1.00 95.56 232 ASN A C 1
ATOM 1876 O O . ASN A 1 232 ? 18.528 -12.102 -7.681 1.00 95.56 232 ASN A O 1
ATOM 1880 N N . GLY A 1 233 ? 17.646 -10.201 -8.473 1.00 95.06 233 GLY A N 1
ATOM 1881 C CA . GLY A 1 233 ? 18.919 -9.483 -8.563 1.00 95.06 233 GLY A CA 1
ATOM 1882 C C . GLY A 1 233 ? 19.187 -8.577 -7.360 1.00 95.06 233 GLY A C 1
ATOM 1883 O O . GLY A 1 233 ? 18.450 -8.568 -6.379 1.00 95.06 233 GLY A O 1
ATOM 1884 N N . ALA A 1 234 ? 20.255 -7.782 -7.448 1.00 95.75 234 ALA A N 1
ATOM 1885 C CA . ALA A 1 234 ? 20.567 -6.780 -6.433 1.00 95.75 234 ALA A CA 1
ATOM 1886 C C . ALA A 1 234 ? 19.601 -5.596 -6.548 1.00 95.75 234 ALA A C 1
ATOM 1888 O O . ALA A 1 234 ? 19.520 -4.962 -7.607 1.00 95.75 234 ALA A O 1
ATOM 1889 N N . TYR A 1 235 ? 18.873 -5.312 -5.471 1.00 95.56 235 TYR A N 1
ATOM 1890 C CA . TYR A 1 235 ? 17.932 -4.202 -5.409 1.00 95.56 235 TYR A CA 1
ATOM 1891 C C . TYR A 1 235 ? 18.690 -2.863 -5.319 1.00 95.56 235 TYR A C 1
ATOM 1893 O O . TYR A 1 235 ? 19.664 -2.754 -4.567 1.00 95.56 235 TYR A O 1
ATOM 1901 N N . PRO A 1 236 ? 18.284 -1.840 -6.088 1.00 91.38 236 PRO A N 1
ATOM 1902 C CA . PRO A 1 236 ? 18.930 -0.536 -6.070 1.00 91.38 236 PRO A CA 1
ATOM 1903 C C . PRO A 1 236 ? 18.674 0.180 -4.739 1.00 91.38 236 PRO A C 1
ATOM 1905 O O . PRO A 1 236 ? 17.623 0.010 -4.130 1.00 91.38 236 PRO A O 1
ATOM 1908 N N . ASN A 1 237 ? 19.636 0.996 -4.300 1.00 93.44 237 ASN A N 1
ATOM 1909 C CA . ASN A 1 237 ? 19.490 1.940 -3.181 1.00 93.44 237 ASN A CA 1
ATOM 1910 C C . ASN A 1 237 ? 19.032 1.330 -1.840 1.00 93.44 237 ASN A C 1
ATOM 1912 O O . ASN A 1 237 ? 18.498 2.034 -0.992 1.00 93.44 237 ASN A O 1
ATOM 1916 N N . GLY A 1 238 ? 19.252 0.029 -1.626 1.00 89.50 238 GLY A N 1
ATOM 1917 C CA . GLY A 1 238 ? 18.791 -0.657 -0.415 1.00 89.50 238 GLY A CA 1
ATOM 1918 C C . GLY A 1 238 ? 17.286 -0.933 -0.391 1.00 89.50 238 GLY A C 1
ATOM 1919 O O . GLY A 1 238 ? 16.769 -1.308 0.658 1.00 89.50 238 GLY A O 1
ATOM 1920 N N . PHE A 1 239 ? 16.598 -0.776 -1.527 1.00 95.06 239 PHE A N 1
ATOM 1921 C CA . PHE A 1 239 ? 15.221 -1.222 -1.696 1.00 95.06 239 PHE A CA 1
ATOM 1922 C C . PHE A 1 239 ? 15.125 -2.741 -1.480 1.00 95.06 239 PHE A C 1
ATOM 1924 O O . PHE A 1 239 ? 16.102 -3.469 -1.646 1.00 95.06 239 PHE A O 1
ATOM 1931 N N . THR A 1 240 ? 13.960 -3.250 -1.099 1.00 95.62 240 THR A N 1
ATOM 1932 C CA . THR A 1 240 ? 13.781 -4.662 -0.737 1.00 95.62 240 THR A CA 1
ATOM 1933 C C . THR A 1 240 ? 12.445 -5.194 -1.250 1.00 95.62 240 THR A C 1
ATOM 1935 O O . THR A 1 240 ? 11.502 -4.415 -1.434 1.00 95.62 240 THR A O 1
ATOM 1938 N N . PRO A 1 241 ? 12.294 -6.525 -1.403 1.00 95.44 241 PRO A N 1
ATOM 1939 C CA . PRO A 1 241 ? 10.993 -7.125 -1.703 1.00 95.44 241 PRO A CA 1
ATOM 1940 C C . PRO A 1 241 ? 9.910 -6.731 -0.684 1.00 95.44 241 PRO A C 1
ATOM 1942 O O . PRO A 1 241 ? 8.742 -6.560 -1.033 1.00 95.44 241 PRO A O 1
ATOM 1945 N N . TRP A 1 242 ? 10.293 -6.560 0.588 1.00 92.88 242 TRP A N 1
ATOM 1946 C CA . TRP A 1 242 ? 9.372 -6.136 1.642 1.00 92.88 242 TRP A CA 1
ATOM 1947 C C . TRP A 1 242 ? 8.886 -4.699 1.437 1.00 92.88 242 TRP A C 1
ATOM 1949 O O . TRP A 1 242 ? 7.688 -4.450 1.568 1.00 92.88 242 TRP A O 1
ATOM 1959 N N . GLN A 1 243 ? 9.775 -3.773 1.059 1.00 96.12 243 GLN A N 1
ATOM 1960 C CA . GLN A 1 243 ? 9.371 -2.410 0.709 1.00 96.12 243 GLN A CA 1
ATOM 1961 C C . GLN A 1 243 ? 8.425 -2.409 -0.495 1.00 96.12 243 GLN A C 1
ATOM 1963 O O . GLN A 1 243 ? 7.392 -1.762 -0.409 1.00 96.12 243 GLN A O 1
ATOM 1968 N N . ALA A 1 244 ? 8.679 -3.203 -1.545 1.00 97.56 244 ALA A N 1
ATOM 1969 C CA . ALA A 1 244 ? 7.744 -3.336 -2.672 1.00 97.56 244 ALA A CA 1
ATOM 1970 C C . ALA A 1 244 ? 6.342 -3.785 -2.219 1.00 97.56 244 ALA A C 1
ATOM 1972 O O . ALA A 1 244 ? 5.334 -3.181 -2.590 1.00 97.56 244 ALA A O 1
ATOM 1973 N N . TRP A 1 245 ? 6.266 -4.806 -1.359 1.00 97.12 245 TRP A N 1
ATOM 1974 C CA . TRP A 1 245 ? 4.998 -5.278 -0.798 1.00 97.12 245 TRP A CA 1
ATOM 1975 C C . TRP A 1 245 ? 4.310 -4.231 0.089 1.00 97.12 245 TRP A C 1
ATOM 1977 O O . TRP A 1 245 ? 3.097 -4.034 -0.009 1.00 97.12 245 TRP A O 1
ATOM 1987 N N . MET A 1 246 ? 5.059 -3.545 0.951 1.00 96.81 246 MET A N 1
ATOM 1988 C CA . MET A 1 246 ? 4.533 -2.495 1.825 1.00 96.81 246 MET A CA 1
ATOM 1989 C C . MET A 1 246 ? 3.992 -1.319 0.999 1.00 96.81 246 MET A C 1
ATOM 1991 O O . MET A 1 246 ? 2.829 -0.945 1.167 1.00 96.81 246 MET A O 1
ATOM 1995 N N . THR A 1 247 ? 4.773 -0.817 0.037 1.00 97.88 247 THR A N 1
ATOM 1996 C CA . THR A 1 247 ? 4.369 0.256 -0.880 1.00 97.88 247 THR A CA 1
ATOM 1997 C C . THR A 1 247 ? 3.118 -0.128 -1.662 1.00 97.88 247 THR A C 1
ATOM 1999 O O . THR A 1 247 ? 2.171 0.656 -1.700 1.00 97.88 247 THR A O 1
ATOM 2002 N N . TYR A 1 248 ? 3.050 -1.353 -2.198 1.00 98.44 248 TYR A N 1
ATOM 2003 C CA . TYR A 1 248 ? 1.846 -1.871 -2.851 1.00 98.44 248 TYR A CA 1
ATOM 2004 C C . TYR A 1 248 ? 0.614 -1.801 -1.943 1.00 98.44 248 TYR A C 1
ATOM 2006 O O . TYR A 1 248 ? -0.425 -1.306 -2.370 1.00 98.44 248 TYR A O 1
ATOM 2014 N N . ASN A 1 249 ? 0.706 -2.256 -0.688 1.00 97.94 249 ASN A N 1
ATOM 2015 C CA . ASN A 1 249 ? -0.449 -2.256 0.215 1.00 97.94 249 ASN A CA 1
ATOM 2016 C C . ASN A 1 249 ? -0.942 -0.839 0.524 1.00 97.94 249 ASN A C 1
ATOM 2018 O O . ASN A 1 249 ? -2.153 -0.608 0.520 1.00 97.94 249 ASN A O 1
ATOM 2022 N N . HIS A 1 250 ? -0.034 0.109 0.770 1.00 98.19 250 HIS A N 1
ATOM 2023 C CA . HIS A 1 250 ? -0.414 1.499 1.020 1.00 98.19 250 HIS A CA 1
ATOM 2024 C C . HIS A 1 250 ? -1.039 2.144 -0.214 1.00 98.19 250 HIS A C 1
ATOM 2026 O O . HIS A 1 250 ? -2.128 2.710 -0.117 1.00 98.19 250 HIS A O 1
ATOM 2032 N N . VAL A 1 251 ? -0.406 2.002 -1.381 1.00 98.38 251 VAL A N 1
ATOM 2033 C CA . VAL A 1 251 ? -0.927 2.545 -2.641 1.00 98.38 251 VAL A CA 1
ATOM 2034 C C . VAL A 1 251 ? -2.280 1.923 -2.984 1.00 98.38 251 VAL A C 1
ATOM 2036 O O . VAL A 1 251 ? -3.213 2.650 -3.316 1.00 98.38 251 VAL A O 1
ATOM 2039 N N . LEU A 1 252 ? -2.439 0.607 -2.832 1.00 98.44 252 LEU A N 1
ATOM 2040 C CA . LEU A 1 252 ? -3.719 -0.064 -3.048 1.00 98.44 252 LEU A CA 1
ATOM 2041 C C . LEU A 1 252 ? -4.800 0.475 -2.101 1.00 98.44 252 LEU A C 1
ATOM 2043 O O . LEU A 1 252 ? -5.907 0.756 -2.550 1.00 98.44 252 LEU A O 1
ATOM 2047 N N . CYS A 1 253 ? -4.489 0.675 -0.816 1.00 98.56 253 CYS A N 1
ATOM 2048 C CA . CYS A 1 253 ? -5.436 1.273 0.129 1.00 98.56 253 CYS A CA 1
ATOM 2049 C C . CYS A 1 253 ? -5.855 2.689 -0.295 1.00 98.56 253 CYS A C 1
ATOM 2051 O O . CYS A 1 253 ? -7.042 3.005 -0.222 1.00 98.56 253 CYS A O 1
ATOM 2053 N N . LEU A 1 254 ? -4.917 3.518 -0.771 1.00 98.25 254 LEU A N 1
ATOM 2054 C CA . LEU A 1 254 ? -5.211 4.863 -1.283 1.00 98.25 254 LEU A CA 1
ATOM 2055 C C . LEU A 1 254 ? -6.126 4.817 -2.512 1.00 98.25 254 LEU A C 1
ATOM 2057 O O . LEU A 1 254 ? -7.113 5.555 -2.565 1.00 98.25 254 LEU A O 1
ATOM 2061 N N . ILE A 1 255 ? -5.826 3.945 -3.479 1.00 98.44 255 ILE A N 1
ATOM 2062 C CA . ILE A 1 255 ? -6.628 3.770 -4.697 1.00 98.44 255 ILE A CA 1
ATOM 2063 C C . ILE A 1 255 ? -8.037 3.283 -4.356 1.00 98.44 255 ILE A C 1
ATOM 2065 O O . ILE A 1 255 ? -9.013 3.874 -4.811 1.00 98.44 255 ILE A O 1
ATOM 2069 N N . GLU A 1 256 ? -8.161 2.240 -3.536 1.00 98.38 256 GLU A N 1
ATOM 2070 C CA . GLU A 1 256 ? -9.453 1.643 -3.188 1.00 98.38 256 GLU A CA 1
ATOM 2071 C C . GLU A 1 256 ? -10.319 2.601 -2.378 1.00 98.38 256 GLU A C 1
ATOM 2073 O O . GLU A 1 256 ? -11.482 2.816 -2.716 1.00 98.38 256 GLU A O 1
ATOM 2078 N N . ALA A 1 257 ? -9.756 3.249 -1.355 1.00 97.88 257 ALA A N 1
ATOM 2079 C CA . ALA A 1 257 ? -10.476 4.259 -0.587 1.00 97.88 257 ALA A CA 1
ATOM 2080 C C . ALA A 1 257 ? -10.973 5.403 -1.484 1.00 97.88 257 ALA A C 1
ATOM 2082 O O . ALA A 1 257 ? -12.125 5.830 -1.390 1.00 97.88 257 ALA A O 1
ATOM 2083 N N . SER A 1 258 ? -10.131 5.869 -2.405 1.00 97.19 258 SER A N 1
ATOM 2084 C CA . SER A 1 258 ? -10.502 6.941 -3.325 1.00 97.19 258 SER A CA 1
ATOM 2085 C C . SER A 1 258 ? -11.547 6.507 -4.354 1.00 97.19 258 SER A C 1
ATOM 2087 O O . SER A 1 258 ? -12.449 7.278 -4.683 1.00 97.19 258 SER A O 1
ATOM 2089 N N . TYR A 1 259 ? -11.490 5.260 -4.825 1.00 97.44 259 TYR A N 1
ATOM 2090 C CA . TYR A 1 259 ? -12.507 4.695 -5.710 1.00 97.44 259 TYR A CA 1
ATOM 2091 C C . TYR A 1 259 ? -13.869 4.562 -5.016 1.00 97.44 259 TYR A C 1
ATOM 2093 O O . TYR A 1 259 ? -14.910 4.796 -5.638 1.00 97.44 259 TYR A O 1
ATOM 2101 N N . GLN A 1 260 ? -13.889 4.246 -3.719 1.00 96.88 260 GLN A N 1
ATOM 2102 C CA . GLN A 1 260 ? -15.125 4.240 -2.932 1.00 96.88 260 GLN A CA 1
ATOM 2103 C C . GLN A 1 260 ? -15.724 5.647 -2.823 1.00 96.88 260 GLN A C 1
ATOM 2105 O O . GLN A 1 260 ? -16.930 5.822 -3.012 1.00 96.88 260 GLN A O 1
ATOM 2110 N N . LEU A 1 261 ? -14.894 6.675 -2.608 1.00 94.69 261 LEU A N 1
ATOM 2111 C CA . LEU A 1 261 ? -15.348 8.071 -2.622 1.00 94.69 261 LEU A CA 1
ATOM 2112 C C . LEU A 1 261 ? -15.922 8.475 -3.985 1.00 94.69 261 LEU A C 1
ATOM 2114 O O . LEU A 1 261 ? -17.015 9.038 -4.044 1.00 94.69 261 LEU A O 1
ATOM 2118 N N . TYR A 1 262 ? -15.230 8.133 -5.072 1.00 94.56 262 TYR A N 1
ATOM 2119 C CA . TYR A 1 262 ? -15.695 8.343 -6.443 1.00 94.56 262 TYR A CA 1
ATOM 2120 C C . TYR A 1 262 ? -17.053 7.672 -6.707 1.00 94.56 262 TYR A C 1
ATOM 2122 O O . TYR A 1 262 ? -18.009 8.315 -7.150 1.00 94.56 262 TYR A O 1
ATOM 2130 N N . SER A 1 263 ? -17.172 6.386 -6.373 1.00 94.19 263 SER A N 1
ATOM 2131 C CA . SER A 1 263 ? -18.382 5.593 -6.611 1.00 94.19 263 SER A CA 1
ATOM 2132 C C . SER A 1 263 ? -19.589 6.154 -5.856 1.00 94.19 263 SER A C 1
ATOM 2134 O O . SER A 1 263 ? -20.669 6.311 -6.433 1.00 94.19 263 SER A O 1
ATOM 2136 N N . ASN A 1 264 ? -19.399 6.546 -4.592 1.00 92.50 264 ASN A N 1
ATOM 2137 C CA . ASN A 1 264 ? -20.453 7.136 -3.766 1.00 92.50 264 ASN A CA 1
ATOM 2138 C C . ASN A 1 264 ? -20.989 8.451 -4.356 1.00 92.50 264 ASN A C 1
ATOM 2140 O O . ASN A 1 264 ? -22.202 8.679 -4.354 1.00 92.50 264 ASN A O 1
ATOM 2144 N N . GLN A 1 265 ? -20.119 9.293 -4.922 1.00 89.25 265 GLN A N 1
ATOM 2145 C CA . GLN A 1 265 ? -20.530 10.539 -5.581 1.00 89.25 265 GLN A CA 1
ATOM 2146 C C . GLN A 1 265 ? -21.364 10.284 -6.837 1.00 89.25 265 GLN A C 1
ATOM 2148 O O . GLN A 1 265 ? -22.405 10.917 -7.040 1.00 89.25 265 GLN A O 1
ATOM 2153 N N . HIS A 1 266 ? -20.948 9.322 -7.663 1.00 87.25 266 HIS A N 1
ATOM 2154 C CA . HIS A 1 266 ? -21.692 8.949 -8.862 1.00 87.25 266 HIS A CA 1
ATOM 2155 C C . HIS A 1 266 ? -23.079 8.386 -8.529 1.00 87.25 266 HIS A C 1
ATOM 2157 O O . HIS A 1 266 ? -24.064 8.765 -9.171 1.00 87.25 266 HIS A O 1
ATOM 2163 N N . MET A 1 267 ? -23.194 7.549 -7.492 1.00 85.69 267 MET A N 1
ATOM 2164 C CA . MET A 1 267 ? -24.488 7.016 -7.051 1.00 85.69 267 MET A CA 1
ATOM 2165 C C . MET A 1 267 ? -25.430 8.114 -6.535 1.00 85.69 267 MET A C 1
ATOM 2167 O O . MET A 1 267 ? -26.626 8.104 -6.848 1.00 85.69 267 MET A O 1
ATOM 2171 N N . GLN A 1 268 ? -24.908 9.100 -5.800 1.00 84.31 268 GLN A N 1
ATOM 2172 C CA . GLN A 1 268 ? -25.695 10.249 -5.342 1.00 84.31 268 GLN A CA 1
ATOM 2173 C C . GLN A 1 268 ? -26.192 11.104 -6.518 1.00 84.31 268 GLN A C 1
ATOM 2175 O O . GLN A 1 268 ? -27.375 11.449 -6.568 1.00 84.31 268 GLN A O 1
ATOM 2180 N N . ALA A 1 269 ? -25.336 11.384 -7.506 1.00 83.44 269 ALA A N 1
ATOM 2181 C CA . ALA A 1 269 ? -25.704 12.173 -8.683 1.00 83.44 269 ALA A CA 1
ATOM 2182 C C . ALA A 1 269 ? -26.815 11.511 -9.521 1.00 83.44 269 ALA A C 1
ATOM 2184 O O . ALA A 1 269 ? -27.736 12.191 -9.984 1.00 83.44 269 ALA A O 1
ATOM 2185 N N . VAL A 1 270 ? -26.767 10.184 -9.693 1.00 83.94 270 VAL A N 1
ATOM 2186 C CA . VAL A 1 270 ? -27.817 9.422 -10.393 1.00 83.94 270 VAL A CA 1
ATOM 2187 C C . VAL A 1 270 ? -29.128 9.448 -9.606 1.00 83.94 270 VAL A C 1
ATOM 2189 O O . VAL A 1 270 ? -30.185 9.699 -10.186 1.00 83.94 270 VAL A O 1
ATOM 2192 N N . THR A 1 271 ? -29.063 9.270 -8.285 1.00 84.75 271 THR A N 1
ATOM 2193 C CA . THR A 1 271 ? -30.243 9.309 -7.409 1.00 84.75 271 THR A CA 1
ATOM 2194 C C . THR A 1 271 ? -30.947 10.669 -7.494 1.00 84.75 271 THR A C 1
ATOM 2196 O O . THR A 1 271 ? -32.153 10.727 -7.724 1.00 84.75 271 THR A O 1
ATOM 2199 N N . ILE A 1 272 ? -30.206 11.780 -7.427 1.00 86.50 272 ILE A N 1
ATOM 2200 C CA . ILE A 1 272 ? -30.779 13.135 -7.534 1.00 86.50 272 ILE A CA 1
ATOM 2201 C C . ILE A 1 272 ? -31.463 13.363 -8.893 1.00 86.50 272 ILE A C 1
ATOM 2203 O O . ILE A 1 272 ? -32.526 13.985 -8.948 1.00 86.50 272 ILE A O 1
ATOM 2207 N N . ARG A 1 273 ? -30.896 12.843 -9.992 1.00 83.69 273 ARG A N 1
ATOM 2208 C CA . ARG A 1 273 ? -31.494 12.959 -11.335 1.00 83.69 273 ARG A CA 1
ATOM 2209 C C . ARG A 1 273 ? -32.797 12.171 -11.476 1.00 83.69 273 ARG A C 1
ATOM 2211 O O . ARG A 1 273 ? -33.697 12.641 -12.163 1.00 83.69 273 ARG A O 1
ATOM 2218 N N . LEU A 1 274 ? -32.905 11.006 -10.836 1.00 83.38 274 LEU A N 1
ATOM 2219 C CA . LEU A 1 274 ? -34.110 10.171 -10.895 1.00 83.38 274 LEU A CA 1
ATOM 2220 C C . LEU A 1 274 ? -35.265 10.724 -10.046 1.00 83.38 274 LEU A C 1
ATOM 2222 O O . LEU A 1 274 ? -36.420 10.558 -10.428 1.00 83.38 274 LEU A O 1
ATOM 2226 N N . TYR A 1 275 ? -34.964 11.397 -8.930 1.00 85.06 275 TYR A N 1
ATOM 2227 C CA . TYR A 1 275 ? -35.975 11.901 -7.988 1.00 85.06 275 TYR A CA 1
ATOM 2228 C C . TYR A 1 275 ? -36.248 13.407 -8.080 1.00 85.06 275 TYR A C 1
ATOM 2230 O O . TYR A 1 275 ? -37.094 13.916 -7.346 1.00 85.06 275 TYR A O 1
ATOM 2238 N N . SER A 1 276 ? -35.575 14.137 -8.974 1.00 81.50 276 SER A N 1
ATOM 2239 C CA . SER A 1 276 ? -35.897 15.546 -9.218 1.00 81.50 276 SER A CA 1
ATOM 2240 C C . SER A 1 276 ? -37.275 15.641 -9.896 1.00 81.50 276 SER A C 1
ATOM 2242 O O . SER A 1 276 ? -37.415 15.168 -11.029 1.00 81.50 276 SER A O 1
ATOM 2244 N N . PRO A 1 277 ? -38.306 16.216 -9.240 1.00 79.19 277 PRO A N 1
ATOM 2245 C CA . PRO A 1 277 ? -39.637 16.325 -9.822 1.00 79.19 277 PRO A CA 1
ATOM 2246 C C . PRO A 1 277 ? -39.525 17.107 -11.127 1.00 79.19 277 PRO A C 1
ATOM 2248 O O . PRO A 1 277 ? -38.993 18.221 -11.142 1.00 79.19 277 PRO A O 1
ATOM 2251 N N . LYS A 1 278 ? -40.004 16.519 -12.232 1.00 80.56 278 LYS A N 1
ATOM 2252 C CA . LYS A 1 278 ? -40.150 17.244 -13.496 1.00 80.56 278 LYS A CA 1
ATOM 2253 C C . LYS A 1 278 ? -40.998 18.466 -13.177 1.00 80.56 278 LYS A C 1
ATOM 2255 O O . LYS A 1 278 ? -42.162 18.307 -12.813 1.00 80.56 278 LYS A O 1
ATOM 2260 N N . LYS A 1 279 ? -40.407 19.663 -13.233 1.00 76.06 279 LYS A N 1
ATOM 2261 C CA . LYS A 1 279 ? -41.179 20.899 -13.146 1.00 76.06 279 LYS A CA 1
ATOM 2262 C C . LYS A 1 279 ? -42.210 20.811 -14.264 1.00 76.06 279 LYS A C 1
ATOM 2264 O O . LYS A 1 279 ? -41.851 20.809 -15.435 1.00 76.06 279 LYS A O 1
ATOM 2269 N N . HIS A 1 280 ? -43.467 20.599 -13.887 1.00 72.44 280 HIS A N 1
ATOM 2270 C CA . HIS A 1 280 ? -44.568 20.763 -14.809 1.00 72.44 280 HIS A CA 1
ATOM 2271 C C . HIS A 1 280 ? -44.605 22.252 -15.113 1.00 72.44 280 HIS A C 1
ATOM 2273 O O . HIS A 1 280 ? -44.988 23.050 -14.257 1.00 72.44 280 HIS A O 1
ATOM 2279 N N . ASP A 1 281 ? -44.122 22.608 -16.298 1.00 73.31 281 ASP A N 1
ATOM 2280 C CA . ASP A 1 281 ? -44.322 23.928 -16.865 1.00 73.31 281 ASP A CA 1
ATOM 2281 C C . ASP A 1 281 ? -45.835 24.096 -17.051 1.00 73.31 281 ASP A C 1
ATOM 2283 O O . ASP A 1 281 ? -46.428 23.587 -18.002 1.00 73.31 281 ASP A O 1
ATOM 2287 N N . PHE A 1 282 ? -46.481 24.718 -16.064 1.00 68.88 282 PHE A N 1
ATOM 2288 C CA . PHE A 1 282 ? -47.847 25.198 -16.197 1.00 68.88 282 PHE A CA 1
ATOM 2289 C C . PHE A 1 282 ? -47.799 26.419 -17.114 1.00 68.88 282 PHE A C 1
ATOM 2291 O O . PHE A 1 282 ? -47.336 27.487 -16.711 1.00 68.88 282 PHE A O 1
ATOM 2298 N N . VAL A 1 283 ? -48.214 26.192 -18.361 1.00 73.81 283 VAL A N 1
ATOM 2299 C CA . VAL A 1 283 ? -48.542 27.215 -19.362 1.00 73.81 283 VAL A CA 1
ATOM 2300 C C . VAL A 1 283 ? -49.938 27.755 -19.085 1.00 73.81 283 VAL A C 1
ATOM 2302 O O . VAL A 1 283 ? -50.830 26.924 -18.794 1.00 73.81 283 VAL A O 1
#

Mean predicted aligned error: 13.75 Å